Protein AF-A0AAX3T1S1-F1 (afdb_monomer)

Structure (mmCIF, N/CA/C/O backbone):
data_AF-A0AAX3T1S1-F1
#
_entry.id   AF-A0AAX3T1S1-F1
#
loop_
_atom_site.group_PDB
_atom_site.id
_atom_site.type_symbol
_atom_site.label_atom_id
_atom_site.label_alt_id
_atom_site.label_comp_id
_atom_site.label_asym_id
_atom_site.label_entity_id
_atom_site.label_seq_id
_atom_site.pdbx_PDB_ins_code
_atom_site.Cartn_x
_atom_site.Cartn_y
_atom_site.Cartn_z
_atom_site.occupancy
_atom_site.B_iso_or_equiv
_atom_site.auth_seq_id
_atom_site.auth_comp_id
_atom_site.auth_asym_id
_atom_site.auth_atom_id
_atom_site.pdbx_PDB_model_num
ATOM 1 N N . MET A 1 1 ? 21.165 12.093 16.016 1.00 39.91 1 MET A N 1
ATOM 2 C CA . MET A 1 1 ? 21.813 12.301 14.694 1.00 39.91 1 MET A CA 1
ATOM 3 C C . MET A 1 1 ? 22.762 11.185 14.238 1.00 39.91 1 MET A C 1
ATOM 5 O O . MET A 1 1 ? 22.561 10.713 13.133 1.00 39.91 1 MET A O 1
ATOM 9 N N . LYS A 1 2 ? 23.768 10.726 15.009 1.00 32.66 2 LYS A N 1
ATOM 10 C CA . LYS A 1 2 ? 24.676 9.639 14.550 1.00 32.66 2 LYS A CA 1
ATOM 11 C C . LYS A 1 2 ? 24.199 8.205 14.838 1.00 32.66 2 LYS A C 1
ATOM 13 O O . LYS A 1 2 ? 24.638 7.294 14.154 1.00 32.66 2 LYS A O 1
ATOM 18 N N . LYS A 1 3 ? 23.314 7.990 15.821 1.00 34.56 3 LYS A N 1
ATOM 19 C CA . LYS A 1 3 ? 22.919 6.633 16.249 1.00 34.56 3 LYS A CA 1
ATOM 20 C C . LYS A 1 3 ? 21.907 5.969 15.304 1.00 34.56 3 LYS A C 1
ATOM 22 O O . LYS A 1 3 ? 22.192 4.884 14.824 1.00 34.56 3 LYS A O 1
ATOM 27 N N . LEU A 1 4 ? 20.814 6.640 14.932 1.00 36.09 4 LEU A N 1
ATOM 28 C CA . LEU A 1 4 ? 19.791 6.068 14.036 1.00 36.09 4 LEU A CA 1
ATOM 29 C C . LEU A 1 4 ? 20.345 5.710 12.636 1.00 36.09 4 LEU A C 1
ATOM 31 O O . LEU A 1 4 ? 20.073 4.641 12.099 1.00 36.09 4 LEU A O 1
ATOM 35 N N . LEU A 1 5 ? 21.202 6.578 12.082 1.00 38.41 5 LEU A N 1
ATOM 36 C CA . LEU A 1 5 ? 21.906 6.359 10.809 1.00 38.41 5 LEU A CA 1
ATOM 37 C C . LEU A 1 5 ? 22.974 5.257 10.886 1.00 38.41 5 LEU A C 1
ATOM 39 O O . LEU A 1 5 ? 23.227 4.601 9.881 1.00 38.41 5 LEU A O 1
ATOM 43 N N . ALA A 1 6 ? 23.591 5.045 12.054 1.00 38.41 6 ALA A N 1
ATOM 44 C CA . ALA A 1 6 ? 24.553 3.964 12.246 1.00 38.41 6 ALA A CA 1
ATOM 45 C C . ALA A 1 6 ? 23.868 2.591 12.316 1.00 38.41 6 ALA A C 1
ATOM 47 O O . ALA A 1 6 ? 24.428 1.634 11.799 1.00 38.41 6 ALA A O 1
ATOM 48 N N . TYR A 1 7 ? 22.654 2.502 12.877 1.00 39.53 7 TYR A N 1
ATOM 49 C CA . TYR A 1 7 ? 21.920 1.235 13.002 1.00 39.53 7 TYR A CA 1
ATOM 50 C C . TYR A 1 7 ? 21.232 0.775 11.709 1.00 39.53 7 TYR A C 1
ATOM 52 O O . TYR A 1 7 ? 21.167 -0.423 11.449 1.00 39.53 7 TYR A O 1
ATOM 60 N N . LEU A 1 8 ? 20.802 1.697 10.839 1.00 37.56 8 LEU A N 1
ATOM 61 C CA . LEU A 1 8 ? 20.311 1.351 9.492 1.00 37.56 8 LEU A CA 1
ATOM 62 C C . LEU A 1 8 ? 21.417 0.798 8.569 1.00 37.56 8 LEU A C 1
ATOM 64 O O . LEU A 1 8 ? 21.111 0.148 7.574 1.00 37.56 8 LEU A O 1
ATOM 68 N N . GLY A 1 9 ? 22.694 1.031 8.899 1.00 31.03 9 GLY A N 1
ATOM 69 C CA . GLY A 1 9 ? 23.851 0.453 8.204 1.00 31.03 9 GLY A CA 1
ATOM 70 C C . GLY A 1 9 ? 24.295 -0.920 8.728 1.00 31.03 9 GLY A C 1
ATOM 71 O O . GLY A 1 9 ? 25.125 -1.564 8.093 1.00 31.03 9 GLY A O 1
ATOM 72 N N . THR A 1 10 ? 23.754 -1.380 9.860 1.00 36.75 10 THR A N 1
ATOM 73 C CA . THR A 1 10 ? 24.114 -2.644 10.529 1.00 36.75 10 THR A CA 1
ATOM 74 C C . THR A 1 10 ? 22.915 -3.576 10.697 1.00 36.75 10 THR A C 1
ATOM 76 O O . THR A 1 10 ? 22.794 -4.284 11.695 1.00 36.75 10 THR A O 1
ATOM 79 N N . VAL A 1 11 ? 22.045 -3.662 9.687 1.00 34.16 11 VAL A N 1
ATOM 80 C CA . VAL A 1 11 ? 21.189 -4.849 9.543 1.00 34.16 11 VAL A CA 1
ATOM 81 C C . VAL A 1 11 ? 22.077 -5.979 9.026 1.00 34.16 11 VAL A C 1
ATOM 83 O O . VAL A 1 11 ? 22.252 -6.176 7.825 1.00 34.16 11 VAL A O 1
ATOM 86 N N . ALA A 1 12 ? 22.713 -6.676 9.966 1.00 32.28 12 ALA A N 1
ATOM 87 C CA . ALA A 1 12 ? 23.383 -7.933 9.706 1.00 32.28 12 ALA A CA 1
ATOM 88 C C . ALA A 1 12 ? 22.334 -8.926 9.194 1.00 32.28 12 ALA A C 1
ATOM 90 O O . ALA A 1 12 ? 21.407 -9.298 9.912 1.00 32.28 12 ALA A O 1
ATOM 91 N N . ILE A 1 13 ? 22.481 -9.337 7.937 1.00 32.31 13 ILE A N 1
ATOM 92 C CA . ILE A 1 13 ? 21.792 -10.494 7.379 1.00 32.31 13 ILE A CA 1
ATOM 93 C C . ILE A 1 13 ? 22.286 -11.702 8.181 1.00 32.31 13 ILE A C 1
ATOM 95 O O . ILE A 1 13 ? 23.335 -12.267 7.884 1.00 32.31 13 ILE A O 1
ATOM 99 N N . VAL A 1 14 ? 21.558 -12.090 9.228 1.00 32.31 14 VAL A N 1
ATOM 100 C CA . VAL A 1 14 ? 21.718 -13.408 9.853 1.00 32.31 14 VAL A CA 1
ATOM 101 C C . VAL A 1 14 ? 20.855 -14.380 9.055 1.00 32.31 14 VAL A C 1
ATOM 103 O O . VAL A 1 14 ? 19.823 -14.863 9.502 1.00 32.31 14 VAL A O 1
ATOM 106 N N . GLY A 1 15 ? 21.267 -14.601 7.809 1.00 30.08 15 GLY A N 1
ATOM 107 C CA . GLY A 1 15 ? 20.917 -15.788 7.047 1.00 30.08 15 GLY A CA 1
ATOM 108 C C . GLY A 1 15 ? 22.072 -16.761 7.221 1.00 30.08 15 GLY A C 1
ATOM 109 O O . GLY A 1 15 ? 23.211 -16.435 6.896 1.00 30.08 15 GLY A O 1
ATOM 110 N N . SER A 1 16 ? 21.803 -17.926 7.797 1.00 36.09 16 SER A N 1
ATOM 111 C CA . SER A 1 16 ? 22.764 -19.016 7.939 1.00 36.09 16 SER A CA 1
ATOM 112 C C . SER A 1 16 ? 23.365 -19.381 6.577 1.00 36.09 16 SER A C 1
ATOM 114 O O . SER A 1 16 ? 22.718 -20.034 5.763 1.00 36.09 16 SER A O 1
ATOM 116 N N . GLY A 1 17 ? 24.599 -18.940 6.334 1.00 30.91 17 GLY A N 1
ATOM 117 C CA . GLY A 1 17 ? 25.324 -19.205 5.098 1.00 30.91 17 GLY A CA 1
ATOM 118 C C . GLY A 1 17 ? 26.554 -18.314 4.957 1.00 30.91 17 GLY A C 1
ATOM 119 O O . GLY A 1 17 ? 26.507 -17.322 4.248 1.00 30.91 17 GLY A O 1
ATOM 120 N N . ILE A 1 18 ? 27.661 -18.742 5.579 1.00 31.80 18 ILE A N 1
ATOM 121 C CA . ILE A 1 18 ? 29.053 -18.278 5.394 1.00 31.80 18 ILE A CA 1
ATOM 122 C C . ILE A 1 18 ? 29.345 -16.808 5.806 1.00 31.80 18 ILE A C 1
ATOM 124 O O . ILE A 1 18 ? 28.828 -15.870 5.204 1.00 31.80 18 ILE A O 1
ATOM 128 N N . PRO A 1 19 ? 30.233 -16.550 6.791 1.00 29.72 19 PRO A N 1
ATOM 129 C CA . PRO A 1 19 ? 30.597 -15.194 7.188 1.00 29.72 19 PRO A CA 1
ATOM 130 C C . PRO A 1 19 ? 31.617 -14.616 6.202 1.00 29.72 19 PRO A C 1
ATOM 132 O O . PRO A 1 19 ? 32.823 -14.684 6.421 1.00 29.72 19 PRO A O 1
ATOM 135 N N . SER A 1 20 ? 31.165 -14.021 5.103 1.00 29.66 20 SER A N 1
ATOM 136 C CA . SER A 1 20 ? 32.029 -13.137 4.316 1.00 29.66 20 SER A CA 1
ATOM 137 C C . SER A 1 20 ? 31.970 -11.726 4.896 1.00 29.66 20 SER A C 1
ATOM 139 O O . SER A 1 20 ? 31.112 -10.920 4.545 1.00 29.66 20 SER A O 1
ATOM 141 N N . VAL A 1 21 ? 32.910 -11.426 5.796 1.00 29.83 21 VAL A N 1
ATOM 142 C CA . VAL A 1 21 ? 33.273 -10.049 6.148 1.00 29.83 21 VAL A CA 1
ATOM 143 C C . VAL A 1 21 ? 33.910 -9.428 4.905 1.00 29.83 21 VAL A C 1
ATOM 145 O O . VAL A 1 21 ? 35.086 -9.645 4.624 1.00 29.83 21 VAL A O 1
ATOM 148 N N . VAL A 1 22 ? 33.138 -8.673 4.123 1.00 27.31 22 VAL A N 1
ATOM 149 C CA . VAL A 1 22 ? 33.708 -7.849 3.052 1.00 27.31 22 VAL A CA 1
ATOM 150 C C . VAL A 1 22 ? 34.275 -6.589 3.697 1.00 27.31 22 VAL A C 1
ATOM 152 O O . VAL A 1 22 ? 33.586 -5.586 3.875 1.00 27.31 22 VAL A O 1
ATOM 155 N N . ALA A 1 23 ? 35.550 -6.642 4.075 1.00 25.45 23 ALA A N 1
ATOM 156 C CA . ALA A 1 23 ? 36.317 -5.441 4.355 1.00 25.45 23 ALA A CA 1
ATOM 157 C C . ALA A 1 23 ? 36.577 -4.723 3.021 1.00 25.45 23 ALA A C 1
ATOM 159 O O . ALA A 1 23 ? 37.422 -5.141 2.230 1.00 25.45 23 ALA A O 1
ATOM 160 N N . VAL A 1 24 ? 35.846 -3.639 2.750 1.00 30.14 24 VAL A N 1
ATOM 161 C CA . VAL A 1 24 ? 36.190 -2.730 1.650 1.00 30.14 24 VAL A CA 1
ATOM 162 C C . VAL A 1 24 ? 37.431 -1.950 2.079 1.00 30.14 24 VAL A C 1
ATOM 164 O O . V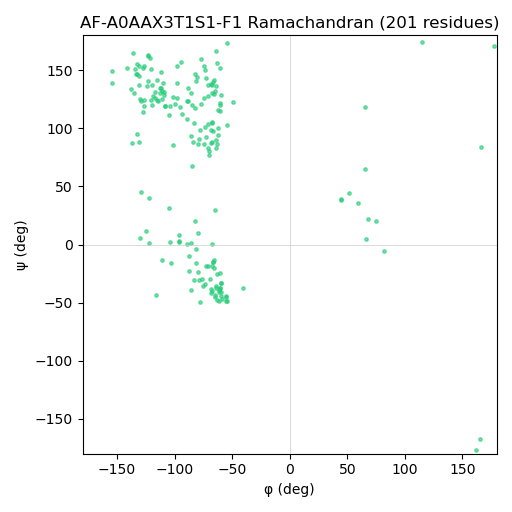AL A 1 24 ? 37.346 -0.918 2.740 1.00 30.14 24 VAL A O 1
ATOM 167 N N . SER A 1 25 ? 38.608 -2.463 1.722 1.00 29.88 25 SER A N 1
ATOM 168 C CA . SER A 1 25 ? 39.836 -1.674 1.723 1.00 29.88 25 SER A CA 1
ATOM 169 C C . SER A 1 25 ? 39.707 -0.619 0.625 1.00 29.88 25 SER A C 1
ATOM 171 O O . SER A 1 25 ? 39.757 -0.932 -0.566 1.00 29.88 25 SER A O 1
ATOM 173 N N . SER A 1 26 ? 39.478 0.636 1.011 1.00 32.47 26 SER A N 1
ATOM 174 C CA . SER A 1 26 ? 39.450 1.760 0.079 1.00 32.47 26 SER A CA 1
ATOM 175 C C . SER A 1 26 ? 40.869 2.051 -0.415 1.00 32.47 26 SER A C 1
ATOM 177 O O . SER A 1 26 ? 41.555 2.934 0.103 1.00 32.47 26 SER A O 1
ATOM 179 N N . TYR A 1 27 ? 41.322 1.318 -1.430 1.00 30.89 27 TYR A N 1
ATOM 180 C CA . TYR A 1 27 ? 42.490 1.711 -2.207 1.00 30.89 27 TYR A CA 1
ATOM 181 C C . TYR A 1 27 ? 42.137 2.968 -3.011 1.00 30.89 27 TYR A C 1
ATOM 183 O O . TYR A 1 27 ? 41.534 2.892 -4.081 1.00 30.89 27 TYR A O 1
ATOM 191 N N . HIS A 1 28 ? 42.530 4.139 -2.504 1.00 36.19 28 HIS A N 1
ATOM 192 C CA . HIS A 1 28 ? 42.571 5.374 -3.287 1.00 36.19 28 HIS A CA 1
ATOM 193 C C . HIS A 1 28 ? 43.708 5.276 -4.310 1.00 36.19 28 HIS A C 1
ATOM 195 O O . HIS A 1 28 ? 44.789 5.838 -4.144 1.00 36.19 28 HIS A O 1
ATOM 201 N N . LYS A 1 29 ? 43.474 4.535 -5.392 1.00 34.78 29 LYS A N 1
ATOM 202 C CA . LYS A 1 29 ? 44.242 4.722 -6.618 1.00 34.78 29 LYS A CA 1
ATOM 203 C C . LYS A 1 29 ? 43.592 5.904 -7.329 1.00 34.78 29 LYS A C 1
ATOM 205 O O . LYS A 1 29 ? 42.416 5.832 -7.669 1.00 34.78 29 LYS A O 1
ATOM 210 N N . ASN A 1 30 ? 44.331 6.997 -7.514 1.00 35.28 30 ASN A N 1
ATOM 211 C CA . ASN A 1 30 ? 43.882 8.136 -8.316 1.00 35.28 30 ASN A CA 1
ATOM 212 C C . ASN A 1 30 ? 43.703 7.677 -9.770 1.00 35.28 30 ASN A C 1
ATOM 214 O O . ASN A 1 30 ? 44.622 7.764 -10.584 1.00 35.28 30 ASN A O 1
ATOM 218 N N . ILE A 1 31 ? 42.527 7.138 -10.093 1.00 41.22 31 ILE A N 1
ATOM 219 C CA . ILE A 1 31 ? 42.136 6.868 -11.469 1.00 41.22 31 ILE A CA 1
ATOM 220 C C . ILE A 1 31 ? 41.712 8.214 -12.050 1.00 41.22 31 ILE A C 1
ATOM 222 O O . ILE A 1 31 ? 40.597 8.681 -11.835 1.00 41.22 31 ILE A O 1
ATOM 226 N N . ASN A 1 32 ? 42.623 8.852 -12.783 1.00 34.72 32 ASN A N 1
ATOM 227 C CA . ASN A 1 32 ? 42.291 9.988 -13.634 1.00 34.72 32 ASN A CA 1
ATOM 228 C C . ASN A 1 32 ? 41.471 9.473 -14.825 1.00 34.72 32 ASN A C 1
ATOM 230 O O . ASN A 1 32 ? 41.993 9.232 -15.914 1.00 34.72 32 ASN A O 1
ATOM 234 N N . VAL A 1 33 ? 40.172 9.261 -14.610 1.00 42.34 33 VAL A N 1
ATOM 235 C CA . VAL A 1 33 ? 39.233 9.009 -15.701 1.00 42.34 33 VAL A CA 1
ATOM 236 C C . VAL A 1 33 ? 39.011 10.344 -16.403 1.00 42.34 33 VAL A C 1
ATOM 238 O O . VAL A 1 33 ? 38.247 11.189 -15.936 1.00 42.34 33 VAL A O 1
ATOM 241 N N . LYS A 1 34 ? 39.672 10.552 -17.546 1.00 39.16 34 LYS A N 1
ATOM 242 C CA . LYS A 1 34 ? 39.209 11.544 -18.523 1.00 39.16 34 LYS A CA 1
ATOM 243 C C . LYS A 1 34 ? 37.852 11.063 -19.034 1.00 39.16 34 LYS A C 1
ATOM 245 O O . LYS A 1 34 ? 37.781 10.294 -19.986 1.00 39.16 34 LYS A O 1
ATOM 250 N N . SER A 1 35 ? 36.782 11.481 -18.361 1.00 40.56 35 SER A N 1
ATOM 251 C CA . SER A 1 35 ? 35.418 11.319 -18.853 1.00 40.56 35 SER A CA 1
ATOM 252 C C . SER A 1 35 ? 35.306 12.113 -20.149 1.00 40.56 35 SER A C 1
ATOM 254 O O . SER A 1 35 ? 35.219 13.343 -20.148 1.00 40.56 35 SER A O 1
ATOM 256 N N . ILE A 1 36 ? 35.395 11.410 -21.275 1.00 43.22 36 ILE A N 1
ATOM 257 C CA . ILE A 1 36 ? 35.002 11.958 -22.561 1.00 43.22 36 ILE A CA 1
ATOM 258 C C . ILE A 1 36 ? 33.485 12.123 -22.457 1.00 43.22 36 ILE A C 1
ATOM 260 O O . ILE A 1 36 ? 32.745 11.146 -22.498 1.00 43.22 36 ILE A O 1
ATOM 264 N N . LYS A 1 37 ? 33.030 13.368 -22.286 1.00 41.44 37 LYS A N 1
ATOM 265 C CA . LYS A 1 37 ? 31.620 13.798 -22.232 1.00 41.44 37 LYS A CA 1
ATOM 266 C C . LYS A 1 37 ? 30.866 13.576 -23.560 1.00 41.44 37 LYS A C 1
ATOM 268 O O . LYS A 1 37 ? 29.952 14.325 -23.886 1.00 41.44 37 LYS A O 1
ATOM 273 N N . ASN A 1 38 ? 31.241 12.576 -24.350 1.00 40.38 38 ASN A N 1
ATOM 274 C CA . ASN A 1 38 ? 30.592 12.287 -25.617 1.00 40.38 38 ASN A CA 1
ATOM 275 C C . ASN A 1 38 ? 29.508 11.238 -25.371 1.00 40.38 38 ASN A C 1
ATOM 277 O O . ASN A 1 38 ? 29.805 10.091 -25.053 1.00 40.38 38 ASN A O 1
ATOM 281 N N . ASN A 1 39 ? 28.256 11.668 -25.536 1.00 41.41 39 ASN A N 1
ATOM 282 C CA . ASN A 1 39 ? 27.043 10.853 -25.509 1.00 41.41 39 ASN A CA 1
ATOM 283 C C . ASN A 1 39 ? 26.697 10.193 -24.166 1.00 41.41 39 ASN A C 1
ATOM 285 O O . ASN A 1 39 ? 26.553 8.975 -24.083 1.00 41.41 39 ASN A O 1
ATOM 289 N N . ILE A 1 40 ? 26.388 11.002 -23.146 1.00 44.50 40 ILE A N 1
ATOM 290 C CA . ILE A 1 40 ? 25.338 10.572 -22.209 1.00 44.50 40 ILE A CA 1
ATOM 291 C C . ILE A 1 40 ? 24.042 10.597 -23.023 1.00 44.50 40 ILE A C 1
ATOM 293 O O . ILE A 1 40 ? 23.385 11.630 -23.138 1.00 44.50 40 ILE A O 1
ATOM 297 N N . GLN A 1 41 ? 23.724 9.486 -23.687 1.00 45.03 41 GLN A N 1
ATOM 298 C CA . GLN A 1 41 ? 22.394 9.301 -24.240 1.00 45.03 41 GLN A CA 1
ATOM 299 C C . GLN A 1 41 ? 21.440 9.312 -23.047 1.00 45.03 41 GLN A C 1
ATOM 301 O O . GLN A 1 41 ? 21.535 8.459 -22.165 1.00 45.03 41 GLN A O 1
ATOM 306 N N . ASN A 1 42 ? 20.554 10.309 -23.001 1.00 44.62 42 ASN A N 1
ATOM 307 C CA . ASN A 1 42 ? 19.368 10.263 -22.156 1.00 44.62 42 ASN A CA 1
ATOM 308 C C . ASN A 1 42 ? 18.513 9.117 -22.684 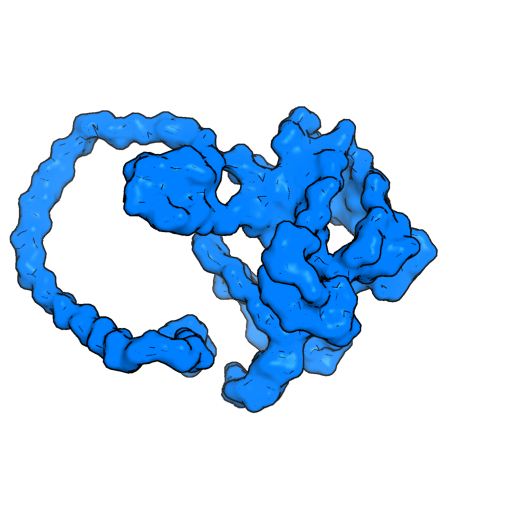1.00 44.62 42 ASN A C 1
ATOM 310 O O . ASN A 1 42 ? 17.627 9.306 -23.517 1.00 44.62 42 ASN A O 1
ATOM 314 N N . PHE A 1 43 ? 18.831 7.904 -22.252 1.00 48.97 43 PHE A N 1
ATOM 315 C CA . PHE A 1 43 ? 17.915 6.802 -22.406 1.00 48.97 43 PHE A CA 1
ATOM 316 C C . PHE A 1 43 ? 16.659 7.195 -21.636 1.00 48.97 43 PHE A C 1
ATOM 318 O O . PHE A 1 43 ? 16.736 7.547 -20.458 1.00 48.97 43 PHE A O 1
ATOM 325 N N . GLY A 1 44 ? 15.529 7.224 -22.342 1.00 55.44 44 GLY A N 1
ATOM 326 C CA . GLY A 1 44 ? 14.226 7.447 -21.733 1.00 55.44 44 GLY A CA 1
ATOM 327 C C . GLY A 1 44 ? 13.966 6.453 -20.602 1.00 55.44 44 GLY A C 1
ATOM 328 O O . GLY A 1 44 ? 14.746 5.533 -20.364 1.00 55.44 44 GLY A O 1
ATOM 329 N N . ILE A 1 45 ? 12.864 6.664 -19.891 1.00 60.22 45 ILE A N 1
ATOM 330 C CA . ILE A 1 45 ? 12.470 5.842 -18.747 1.00 60.22 45 ILE A CA 1
ATOM 331 C C . ILE A 1 45 ? 12.533 4.350 -19.123 1.00 60.22 45 ILE A C 1
ATOM 333 O O . ILE A 1 45 ? 11.902 3.930 -20.089 1.00 60.22 45 ILE A O 1
ATOM 337 N N . VAL A 1 46 ? 13.324 3.579 -18.373 1.00 68.19 46 VAL A N 1
ATOM 338 C CA . VAL A 1 46 ? 13.530 2.139 -18.574 1.00 68.19 46 VAL A CA 1
ATOM 339 C C . VAL A 1 46 ? 12.873 1.355 -17.448 1.00 68.19 46 VAL A C 1
ATOM 341 O O . VAL A 1 46 ? 12.975 1.727 -16.278 1.00 68.19 46 VAL A O 1
ATOM 344 N N . THR A 1 47 ? 12.226 0.247 -17.800 1.00 77.88 47 THR A N 1
ATOM 345 C CA . THR A 1 47 ? 11.687 -0.705 -16.814 1.00 77.88 47 THR A CA 1
ATOM 346 C C . THR A 1 47 ? 12.822 -1.327 -15.989 1.00 77.88 47 THR A C 1
ATOM 348 O O . THR A 1 47 ? 13.962 -1.408 -16.452 1.00 77.88 47 THR A O 1
ATOM 351 N N . ALA A 1 48 ? 12.548 -1.817 -14.781 1.00 81.50 48 ALA A N 1
ATOM 352 C CA . ALA A 1 48 ? 13.542 -2.463 -13.926 1.00 81.50 48 ALA A CA 1
ATOM 353 C C . ALA A 1 48 ? 14.165 -3.704 -14.574 1.00 81.50 48 ALA A C 1
ATOM 355 O O . ALA A 1 48 ? 15.353 -3.946 -14.364 1.00 81.50 48 ALA A O 1
ATOM 356 N N . GLY A 1 49 ? 13.402 -4.442 -15.389 1.00 83.44 49 GLY A N 1
ATOM 357 C CA . GLY A 1 49 ? 13.917 -5.575 -16.162 1.00 83.44 49 GLY A CA 1
ATOM 358 C C . GLY A 1 49 ? 14.893 -5.146 -17.259 1.00 83.44 49 GLY A C 1
ATOM 359 O O . GLY A 1 49 ? 15.939 -5.766 -17.456 1.00 83.44 49 GLY A O 1
ATOM 360 N N . GLU A 1 50 ? 14.600 -4.040 -17.941 1.00 83.12 50 GLU A N 1
ATOM 361 C CA . GLU A 1 50 ? 15.514 -3.459 -18.922 1.00 83.12 50 GLU A CA 1
ATOM 362 C C . GLU A 1 50 ? 16.768 -2.875 -18.255 1.00 83.12 50 GLU A C 1
ATOM 364 O O . GLU A 1 50 ? 17.883 -3.102 -18.729 1.00 83.12 50 GLU A O 1
ATOM 369 N N . ALA A 1 51 ? 16.610 -2.185 -17.122 1.00 83.25 51 ALA A N 1
ATOM 370 C CA . ALA A 1 51 ? 17.727 -1.700 -16.318 1.00 83.25 51 ALA A CA 1
ATOM 371 C C . ALA A 1 51 ? 18.608 -2.861 -15.837 1.00 83.25 51 ALA A C 1
ATOM 373 O O . ALA A 1 51 ? 19.826 -2.795 -15.983 1.00 83.25 51 ALA A O 1
ATOM 374 N N . ARG A 1 52 ? 18.009 -3.963 -15.357 1.00 87.81 52 ARG A N 1
ATOM 375 C CA . ARG A 1 52 ? 18.740 -5.182 -14.974 1.00 87.81 52 ARG A CA 1
ATOM 376 C C . ARG A 1 52 ? 19.612 -5.679 -16.120 1.00 87.81 52 ARG A C 1
ATOM 378 O O . ARG A 1 52 ? 20.786 -5.969 -15.898 1.00 87.81 52 ARG A O 1
ATOM 385 N N . PHE A 1 53 ? 19.049 -5.778 -17.324 1.00 86.88 53 PHE A N 1
ATOM 386 C CA . PHE A 1 53 ? 19.776 -6.251 -18.499 1.00 86.88 53 PHE A CA 1
ATOM 387 C C . PHE A 1 53 ? 20.942 -5.323 -18.863 1.00 86.88 53 PHE A C 1
ATOM 389 O O . PHE A 1 53 ? 22.067 -5.786 -19.037 1.00 86.88 53 PHE A O 1
ATOM 396 N N . ARG A 1 54 ? 20.699 -4.008 -18.920 1.00 85.31 54 ARG A N 1
ATOM 397 C CA . ARG A 1 54 ? 21.722 -3.003 -19.257 1.00 85.31 54 ARG A CA 1
ATOM 398 C C . ARG A 1 54 ? 22.852 -2.936 -18.229 1.00 85.31 54 ARG A C 1
ATOM 400 O O . ARG A 1 54 ? 24.002 -2.719 -18.595 1.00 85.31 54 ARG A O 1
ATOM 407 N N . GLU A 1 55 ? 22.524 -3.123 -16.957 1.00 85.38 55 GLU A N 1
ATOM 408 C CA . GLU A 1 55 ? 23.469 -3.077 -15.836 1.00 85.38 55 GLU A CA 1
ATOM 409 C C . GLU A 1 55 ? 24.097 -4.447 -15.532 1.00 85.38 55 GLU A C 1
ATOM 411 O O . GLU A 1 55 ? 24.897 -4.558 -14.605 1.00 85.38 55 GLU A O 1
ATOM 416 N N . ASN A 1 56 ? 23.746 -5.489 -16.297 1.00 88.25 56 ASN A N 1
ATOM 417 C CA . ASN A 1 56 ? 24.205 -6.866 -16.110 1.00 88.25 56 ASN A CA 1
ATOM 418 C C . ASN A 1 56 ? 24.010 -7.382 -14.667 1.00 88.25 56 ASN A C 1
ATOM 420 O O . ASN A 1 56 ? 24.906 -7.980 -14.065 1.00 88.25 56 ASN A O 1
ATOM 424 N N . ARG A 1 57 ? 22.834 -7.119 -14.087 1.00 87.94 57 ARG A N 1
ATOM 425 C CA . ARG A 1 57 ? 22.471 -7.561 -12.731 1.00 87.94 57 ARG A CA 1
ATOM 426 C C . ARG A 1 57 ? 21.696 -8.876 -12.754 1.00 87.94 57 ARG A C 1
ATOM 428 O O . ARG A 1 57 ? 21.043 -9.217 -13.733 1.00 87.94 57 ARG A O 1
ATOM 435 N N . TRP A 1 58 ? 21.730 -9.603 -11.638 1.00 85.19 58 TRP A N 1
ATOM 436 C CA . TRP A 1 58 ? 20.974 -10.854 -11.480 1.00 85.19 58 TRP A CA 1
ATOM 437 C C . TRP A 1 58 ? 19.514 -10.642 -11.076 1.00 85.19 58 TRP A C 1
ATOM 439 O O . TRP A 1 58 ? 18.656 -11.430 -11.457 1.00 85.19 58 TRP A O 1
ATOM 449 N N . PHE A 1 59 ? 19.220 -9.571 -10.340 1.00 82.62 59 PHE A N 1
ATOM 450 C CA . PHE A 1 59 ? 17.883 -9.281 -9.819 1.00 82.62 59 PHE A CA 1
ATOM 451 C C . PHE A 1 59 ? 17.378 -7.948 -10.344 1.00 82.62 59 PHE A C 1
ATOM 453 O O . PHE A 1 59 ? 18.179 -7.054 -10.599 1.00 82.62 59 PHE A O 1
ATOM 460 N N . ASP A 1 60 ? 16.065 -7.793 -10.481 1.00 84.44 60 ASP A N 1
ATOM 461 C CA . ASP A 1 60 ? 15.450 -6.506 -10.806 1.00 84.44 60 ASP A CA 1
ATOM 462 C C . ASP A 1 60 ? 15.466 -5.579 -9.582 1.00 84.44 60 ASP A C 1
ATOM 464 O O . ASP A 1 60 ? 15.486 -6.027 -8.435 1.00 84.44 60 ASP A O 1
ATOM 468 N N . HIS A 1 61 ? 15.466 -4.267 -9.819 1.00 83.69 61 HIS A N 1
ATOM 469 C CA . HIS A 1 61 ? 15.120 -3.320 -8.759 1.00 83.69 61 HIS A CA 1
ATOM 470 C C . HIS A 1 61 ? 13.601 -3.288 -8.562 1.00 83.69 61 HIS A C 1
ATOM 472 O O . HIS A 1 61 ? 12.840 -3.659 -9.453 1.00 83.69 61 HIS A O 1
ATOM 478 N N . SER A 1 62 ? 13.151 -2.825 -7.395 1.00 84.19 62 SER A N 1
ATOM 479 C CA . SER A 1 62 ? 11.721 -2.622 -7.158 1.00 84.19 62 SER A CA 1
ATOM 480 C C . SER A 1 62 ? 11.178 -1.486 -8.031 1.00 84.19 62 SER A C 1
ATOM 482 O O . SER A 1 62 ? 11.720 -0.382 -8.017 1.00 84.19 62 SER A O 1
ATOM 484 N N . GLU A 1 63 ? 10.070 -1.742 -8.726 1.00 84.12 63 GLU A N 1
ATOM 485 C CA . GLU A 1 63 ? 9.266 -0.731 -9.441 1.00 84.12 63 GLU A CA 1
ATOM 486 C C . GLU A 1 63 ? 8.071 -0.241 -8.603 1.00 84.12 63 GLU A C 1
ATOM 488 O O . GLU A 1 63 ? 7.231 0.530 -9.071 1.00 84.12 63 GLU A O 1
ATOM 493 N N . LEU A 1 64 ? 7.963 -0.720 -7.359 1.00 88.38 64 LEU A N 1
ATOM 494 C CA . LEU A 1 64 ? 6.850 -0.424 -6.468 1.00 88.38 64 LEU A CA 1
ATOM 495 C C . LEU A 1 64 ? 7.092 0.894 -5.736 1.00 88.38 64 LEU A C 1
ATOM 497 O O . LEU A 1 64 ? 8.047 1.028 -4.968 1.00 88.38 64 LEU A O 1
ATOM 501 N N . LYS A 1 65 ? 6.187 1.853 -5.934 1.00 89.25 65 LYS A N 1
ATOM 502 C CA . LYS A 1 65 ? 6.169 3.111 -5.187 1.00 89.25 65 LYS A CA 1
ATOM 503 C C . LYS A 1 65 ? 5.332 2.950 -3.916 1.00 89.25 65 LYS A C 1
ATOM 505 O O . LYS A 1 65 ? 4.157 2.582 -4.034 1.00 89.25 65 LYS A O 1
ATOM 510 N N . PRO A 1 66 ? 5.891 3.225 -2.723 1.00 90.94 66 PRO A N 1
ATOM 511 C CA . PRO A 1 66 ? 5.150 3.150 -1.468 1.00 90.94 66 PRO A CA 1
ATOM 512 C C . PRO A 1 66 ? 4.046 4.201 -1.422 1.00 90.94 66 PRO A C 1
ATOM 514 O O . PRO A 1 66 ? 4.225 5.332 -1.882 1.00 90.94 66 PRO A O 1
ATOM 517 N N . THR A 1 67 ? 2.902 3.821 -0.856 1.00 93.00 67 THR A N 1
ATOM 518 C CA . THR A 1 67 ? 1.763 4.733 -0.675 1.00 93.00 67 THR A CA 1
ATOM 519 C C . THR A 1 67 ? 1.494 5.077 0.789 1.00 93.00 67 THR A C 1
ATOM 521 O O . THR A 1 67 ? 0.749 6.023 1.043 1.00 93.00 67 THR A O 1
ATOM 524 N N . GLY A 1 68 ? 2.098 4.354 1.741 1.00 94.06 68 GLY A N 1
ATOM 525 C CA . GLY A 1 68 ? 1.845 4.523 3.174 1.00 94.06 68 GLY A CA 1
ATOM 526 C C . GLY A 1 68 ? 0.505 3.952 3.647 1.00 94.06 68 GLY A C 1
ATOM 527 O O . GLY A 1 68 ? 0.001 4.362 4.693 1.00 94.06 68 GLY A O 1
ATOM 528 N N . TYR A 1 69 ? -0.103 3.033 2.889 1.00 96.00 69 TYR A N 1
ATOM 529 C CA . TYR A 1 69 ? -1.366 2.390 3.255 1.00 96.00 69 TYR A CA 1
ATOM 530 C C . TYR A 1 69 ? -1.233 0.872 3.307 1.00 96.00 69 TYR A C 1
ATOM 532 O O . TYR A 1 69 ? -0.623 0.258 2.435 1.00 96.00 69 TYR A O 1
ATOM 540 N N . PHE A 1 70 ? -1.888 0.275 4.296 1.00 95.12 70 PHE A N 1
ATOM 541 C CA . PHE A 1 70 ? -2.140 -1.154 4.390 1.00 95.12 70 PHE A CA 1
ATOM 542 C C . PHE A 1 70 ? -3.641 -1.400 4.238 1.00 95.12 70 PHE A C 1
ATOM 544 O O . PHE A 1 70 ? -4.460 -0.744 4.892 1.00 95.12 70 PHE A O 1
ATOM 551 N N . LEU A 1 71 ? -4.003 -2.336 3.363 1.00 94.94 71 LEU A N 1
ATOM 552 C CA . LEU A 1 71 ? -5.388 -2.700 3.081 1.00 94.94 71 LEU A CA 1
ATOM 553 C C . LEU A 1 71 ? -5.664 -4.111 3.587 1.00 94.94 71 LEU A C 1
ATOM 555 O O . LEU A 1 71 ? -4.873 -5.027 3.362 1.00 94.94 71 LEU A O 1
ATOM 559 N N . ARG A 1 72 ? -6.801 -4.288 4.258 1.00 92.38 72 ARG A N 1
ATOM 560 C CA . ARG A 1 72 ? -7.296 -5.598 4.687 1.00 92.38 72 ARG A CA 1
ATOM 561 C C . ARG A 1 72 ? -8.033 -6.311 3.549 1.00 92.38 72 ARG A C 1
ATOM 563 O O . ARG A 1 72 ? -8.705 -5.690 2.730 1.00 92.38 72 ARG A O 1
ATOM 570 N N . ALA A 1 73 ? -7.930 -7.633 3.516 1.00 90.88 73 ALA A N 1
ATOM 571 C CA . ALA A 1 73 ? -8.701 -8.456 2.593 1.00 90.88 73 ALA A CA 1
ATOM 572 C C . ALA A 1 73 ? -10.220 -8.310 2.808 1.00 90.88 73 ALA A C 1
ATOM 574 O O . ALA A 1 73 ? -10.683 -8.074 3.923 1.00 90.88 73 ALA A O 1
ATOM 575 N N . GLY A 1 74 ? -10.997 -8.521 1.745 1.00 90.75 74 GLY A N 1
ATOM 576 C CA . GLY A 1 74 ? -12.455 -8.674 1.797 1.00 90.75 74 GLY A CA 1
ATOM 577 C C . GLY A 1 74 ? -13.262 -7.374 1.849 1.00 90.75 74 GLY A C 1
ATOM 578 O O . GLY A 1 74 ? -14.486 -7.427 1.747 1.00 90.75 74 GLY A O 1
ATOM 579 N N . PHE A 1 75 ? -12.615 -6.211 1.959 1.00 94.75 75 PHE A N 1
ATOM 580 C CA . PHE A 1 75 ? -13.285 -4.911 1.875 1.00 94.75 75 PHE A CA 1
ATOM 581 C C . PHE A 1 75 ? -13.177 -4.303 0.482 1.00 94.75 75 PHE A C 1
ATOM 583 O O . PHE A 1 75 ? -12.230 -4.567 -0.256 1.00 94.75 75 PHE A O 1
ATOM 590 N N . SER A 1 76 ? -14.148 -3.464 0.128 1.00 96.00 76 SER A N 1
ATOM 591 C CA . SER A 1 76 ? -14.144 -2.744 -1.141 1.00 96.00 76 SER A CA 1
ATOM 592 C C . SER A 1 76 ? -13.607 -1.339 -0.931 1.00 96.00 76 SER A C 1
ATOM 594 O O . SER A 1 76 ? -14.121 -0.579 -0.109 1.00 96.00 76 SER A O 1
ATOM 596 N N . TYR A 1 77 ? -12.600 -0.989 -1.720 1.00 96.69 77 TYR A N 1
ATOM 597 C CA . TYR A 1 77 ? -11.903 0.282 -1.661 1.00 96.69 77 TYR A CA 1
ATOM 598 C C . TYR A 1 77 ? -12.170 1.089 -2.917 1.00 96.69 77 TYR A C 1
ATOM 600 O O . TYR A 1 77 ? -12.051 0.586 -4.033 1.00 96.69 77 TYR A O 1
ATOM 608 N N . LYS A 1 78 ? -12.467 2.369 -2.726 1.00 96.25 78 LYS A N 1
ATOM 609 C CA . LYS A 1 78 ? -12.493 3.376 -3.779 1.00 96.25 78 LYS A CA 1
ATOM 610 C C . LYS A 1 78 ? -11.255 4.247 -3.635 1.00 96.25 78 LYS A C 1
ATOM 612 O O . LYS A 1 78 ? -11.144 5.012 -2.673 1.00 96.25 78 LYS A O 1
ATOM 617 N N . ILE A 1 79 ? -10.346 4.131 -4.598 1.00 95.56 79 ILE A N 1
ATOM 618 C CA . ILE A 1 79 ? -9.073 4.854 -4.629 1.00 95.56 79 ILE A CA 1
ATOM 619 C C . ILE A 1 79 ? -9.137 5.905 -5.729 1.00 95.56 79 ILE A C 1
ATOM 621 O O . ILE A 1 79 ? -9.496 5.598 -6.864 1.00 95.56 79 ILE A O 1
ATOM 625 N N . THR A 1 80 ? -8.808 7.144 -5.374 1.00 94.88 80 THR A N 1
ATOM 626 C CA . THR A 1 80 ? -8.737 8.283 -6.295 1.00 94.88 80 THR A CA 1
ATOM 627 C C . THR A 1 80 ? -7.280 8.679 -6.509 1.00 94.88 80 THR A C 1
ATOM 629 O O . THR A 1 80 ? -6.548 8.842 -5.530 1.00 94.88 80 THR A O 1
ATOM 632 N N . VAL A 1 81 ? -6.857 8.851 -7.759 1.00 92.69 81 VAL A N 1
ATOM 633 C CA . VAL A 1 81 ? -5.481 9.192 -8.156 1.00 92.69 81 VAL A CA 1
ATOM 634 C C . VAL A 1 81 ? -5.452 10.331 -9.172 1.00 92.69 81 VAL A C 1
ATOM 636 O O . VAL A 1 81 ? -6.403 10.517 -9.924 1.00 92.69 81 VAL A O 1
ATOM 639 N N . ASN A 1 82 ? -4.339 11.063 -9.243 1.00 89.69 82 ASN A N 1
ATOM 640 C CA . ASN A 1 82 ? -4.056 11.974 -10.356 1.00 89.69 82 ASN A CA 1
ATOM 641 C C . ASN A 1 82 ? -3.436 11.175 -11.519 1.00 89.69 82 ASN A C 1
ATOM 643 O O . ASN A 1 82 ? -2.219 11.009 -11.591 1.00 89.69 82 ASN A O 1
ATOM 647 N N . THR A 1 83 ? -4.260 10.621 -12.410 1.00 80.75 83 THR A N 1
ATOM 648 C CA . THR A 1 83 ? -3.772 9.858 -13.574 1.00 80.75 83 THR A CA 1
ATOM 649 C C . THR A 1 83 ? -4.044 10.583 -14.887 1.00 80.75 83 THR A C 1
ATOM 651 O O . THR A 1 83 ? -5.06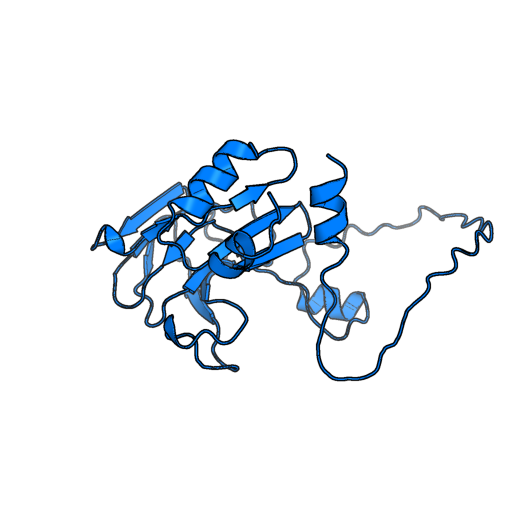0 11.249 -15.035 1.00 80.75 83 THR A O 1
ATOM 654 N N . ASN A 1 84 ? -3.153 10.383 -15.861 1.00 70.94 84 ASN A N 1
ATOM 655 C CA . ASN A 1 84 ? -3.325 10.801 -17.256 1.00 70.94 84 ASN A CA 1
ATOM 656 C C . ASN A 1 84 ? -3.664 9.594 -18.161 1.00 70.94 84 ASN A C 1
ATOM 658 O O . ASN A 1 84 ? -3.241 9.554 -19.313 1.00 70.94 84 ASN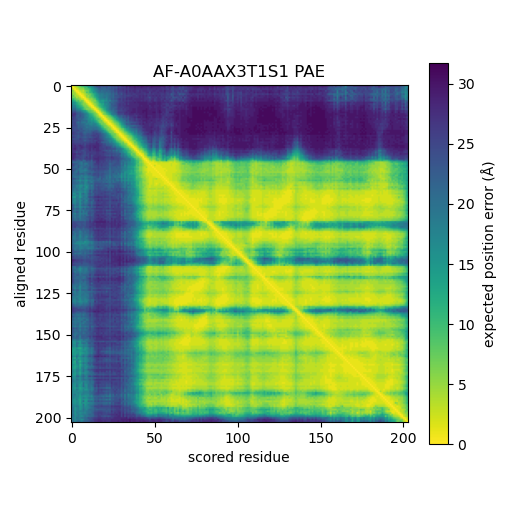 A O 1
ATOM 662 N N . ASN A 1 85 ? -4.360 8.576 -17.632 1.00 71.06 85 ASN A N 1
ATOM 663 C CA . ASN A 1 85 ? -4.681 7.309 -18.317 1.00 71.06 85 ASN A CA 1
ATOM 664 C C . ASN A 1 85 ? -3.454 6.505 -18.792 1.00 71.06 85 ASN A C 1
ATOM 666 O O . ASN A 1 85 ? -3.474 5.856 -19.837 1.00 71.06 85 ASN A O 1
ATOM 670 N N . ILE A 1 86 ? -2.373 6.534 -18.011 1.00 73.00 86 ILE A N 1
ATOM 671 C CA . ILE A 1 86 ? -1.162 5.742 -18.268 1.00 73.00 86 ILE A CA 1
ATOM 672 C C . ILE A 1 86 ? -1.391 4.314 -17.741 1.00 73.00 86 ILE A C 1
ATOM 674 O O . ILE A 1 86 ? -1.982 4.174 -16.667 1.00 73.00 86 ILE A O 1
ATOM 678 N N . PRO A 1 87 ? -0.928 3.256 -18.441 1.00 76.44 87 PRO A N 1
ATOM 679 C CA . PRO A 1 87 ? -1.071 1.873 -17.987 1.00 76.44 87 PRO A CA 1
ATOM 680 C C . PRO A 1 87 ? -0.203 1.609 -16.749 1.00 76.44 87 PRO A C 1
ATOM 682 O O . PRO A 1 87 ? 0.941 1.171 -16.839 1.00 76.44 87 PRO A O 1
ATOM 685 N N . VAL A 1 88 ? -0.769 1.891 -15.581 1.00 86.69 88 VAL A N 1
ATOM 686 C CA . VAL A 1 88 ? -0.205 1.621 -14.255 1.00 86.69 88 VAL A CA 1
ATOM 687 C C . VAL A 1 88 ? -1.173 0.750 -13.454 1.00 86.69 88 VAL A C 1
ATOM 689 O O . VAL A 1 88 ? -2.356 0.630 -13.786 1.00 86.69 88 VAL A O 1
ATOM 692 N N . ALA A 1 89 ? -0.679 0.125 -12.391 1.00 91.50 89 ALA A N 1
ATOM 693 C CA . ALA A 1 89 ? -1.492 -0.742 -11.549 1.00 91.50 89 ALA A CA 1
ATOM 694 C C . ALA A 1 89 ? -1.294 -0.422 -10.069 1.00 91.50 89 ALA A C 1
ATOM 696 O O . ALA A 1 89 ? -0.186 -0.105 -9.630 1.00 91.50 89 ALA A O 1
ATOM 697 N N . PHE A 1 90 ? -2.353 -0.589 -9.284 1.00 93.94 90 PHE A N 1
ATOM 698 C CA . PHE A 1 90 ? -2.185 -0.819 -7.859 1.00 93.94 90 PHE A CA 1
ATOM 699 C C . PHE A 1 90 ? -1.652 -2.222 -7.644 1.00 93.94 90 PHE A C 1
ATOM 701 O O . PHE A 1 90 ? -2.041 -3.169 -8.329 1.00 93.94 90 PHE A O 1
ATOM 708 N N . VAL A 1 91 ? -0.778 -2.355 -6.662 1.00 93.81 91 VAL A N 1
ATOM 709 C CA . VAL A 1 91 ? -0.238 -3.637 -6.244 1.00 93.81 91 VAL A CA 1
ATOM 710 C C . VAL A 1 91 ? -0.459 -3.766 -4.751 1.00 93.81 91 VAL A C 1
ATOM 712 O O . VAL A 1 91 ? -0.065 -2.884 -3.997 1.00 93.81 91 VAL A O 1
ATOM 715 N N . ILE A 1 92 ? -1.119 -4.843 -4.333 1.00 93.56 92 ILE A N 1
ATOM 716 C CA . ILE A 1 92 ? -1.394 -5.128 -2.923 1.00 93.56 92 ILE A CA 1
ATOM 717 C C . ILE A 1 92 ? -0.641 -6.382 -2.531 1.00 93.56 92 ILE A C 1
ATOM 719 O O . ILE A 1 92 ? -0.818 -7.425 -3.162 1.00 93.56 92 ILE A O 1
ATOM 723 N N . GLY A 1 93 ? 0.189 -6.273 -1.503 1.00 91.19 93 GLY A N 1
ATOM 724 C CA . GLY A 1 93 ? 1.007 -7.376 -1.025 1.00 91.19 93 GLY A CA 1
ATOM 725 C C . GLY A 1 93 ? 2.162 -6.900 -0.164 1.00 91.19 93 GLY A C 1
ATOM 726 O O . GLY A 1 93 ? 2.279 -5.711 0.106 1.00 91.19 93 GLY A O 1
ATOM 727 N N . GLN A 1 94 ? 3.017 -7.815 0.269 1.00 88.94 94 GLN A N 1
ATOM 728 C CA . GLN A 1 94 ? 4.255 -7.481 0.968 1.00 88.94 94 GLN A CA 1
ATOM 729 C C . GLN A 1 94 ? 5.258 -8.613 0.767 1.00 88.94 94 GLN A C 1
ATOM 731 O O . GLN A 1 94 ? 4.878 -9.778 0.846 1.00 88.94 94 GLN A O 1
ATOM 736 N N . TRP A 1 95 ? 6.528 -8.262 0.535 1.00 83.81 95 TRP A N 1
ATOM 737 C CA . TRP A 1 95 ? 7.592 -9.258 0.456 1.00 83.81 95 TRP A CA 1
ATOM 738 C C . TRP A 1 95 ? 7.798 -9.943 1.812 1.00 83.81 95 TRP A C 1
ATOM 740 O O . TRP A 1 95 ? 7.982 -9.233 2.800 1.00 83.81 95 TRP A O 1
ATOM 750 N N . GLY A 1 96 ? 7.823 -11.276 1.845 1.00 80.75 96 GLY A N 1
ATOM 751 C CA . GLY A 1 96 ? 8.002 -12.105 3.040 1.00 80.75 96 GLY A CA 1
ATOM 752 C C . GLY A 1 96 ? 6.776 -12.960 3.385 1.00 80.75 96 GLY A C 1
ATOM 753 O O . GLY A 1 96 ? 5.714 -12.836 2.778 1.00 80.75 96 GLY A O 1
ATOM 754 N N . THR A 1 97 ? 6.934 -13.823 4.389 1.00 79.25 97 THR A N 1
ATOM 755 C CA . THR A 1 97 ? 5.869 -14.697 4.902 1.00 79.25 97 THR A CA 1
ATOM 756 C C . THR A 1 97 ? 5.423 -14.210 6.278 1.00 79.25 97 THR A C 1
ATOM 758 O O . THR A 1 97 ? 6.209 -14.187 7.222 1.00 79.25 97 THR A O 1
ATOM 761 N N . TYR A 1 98 ? 4.149 -13.838 6.396 1.00 80.12 98 TYR A N 1
ATOM 762 C CA . TYR A 1 98 ? 3.509 -13.319 7.603 1.00 80.12 98 TYR A CA 1
ATOM 763 C C . TYR A 1 98 ? 2.196 -14.072 7.847 1.00 80.12 98 TYR A C 1
ATOM 765 O O . TYR A 1 98 ? 1.127 -13.667 7.377 1.00 80.12 98 TYR A O 1
ATOM 773 N N . ALA A 1 99 ? 2.286 -15.191 8.572 1.00 69.44 99 ALA A N 1
ATOM 774 C CA . ALA A 1 99 ? 1.165 -16.102 8.813 1.00 69.44 99 ALA A CA 1
ATOM 775 C C . ALA A 1 99 ? -0.047 -15.392 9.443 1.00 69.44 99 ALA A C 1
ATOM 777 O O . ALA A 1 99 ? -1.164 -15.535 8.947 1.00 69.44 99 ALA A O 1
ATOM 778 N N . ASP A 1 100 ? 0.193 -14.539 10.441 1.00 71.19 100 ASP A N 1
ATOM 779 C CA . ASP A 1 100 ? -0.855 -13.800 11.164 1.00 71.19 100 ASP A CA 1
ATOM 780 C C . ASP A 1 100 ? -1.590 -12.766 10.295 1.00 71.19 100 ASP A C 1
ATOM 782 O O . ASP A 1 100 ? -2.663 -12.285 10.654 1.00 71.19 100 ASP A O 1
ATOM 786 N N . LEU A 1 101 ? -1.033 -12.429 9.128 1.00 70.44 101 LEU A N 1
ATOM 787 C CA . LEU A 1 101 ? -1.613 -11.483 8.172 1.00 70.44 101 LEU A CA 1
ATOM 788 C C . LEU A 1 101 ? -2.240 -12.181 6.958 1.00 70.44 101 LEU A C 1
ATOM 790 O O . LEU A 1 101 ? -2.723 -11.505 6.047 1.00 70.44 101 LEU A O 1
ATOM 794 N N . GLY A 1 102 ? -2.226 -13.519 6.926 1.00 67.56 102 GLY A N 1
ATOM 795 C CA . GLY A 1 102 ? -2.668 -14.303 5.771 1.00 67.56 102 GLY A CA 1
ATOM 796 C C . GLY A 1 102 ? -1.755 -14.150 4.549 1.00 67.56 102 GLY A 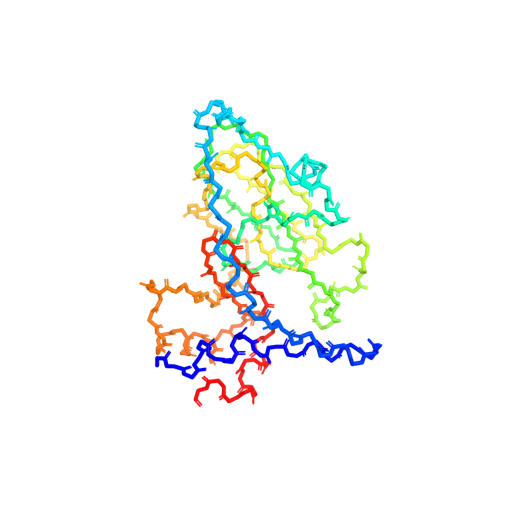C 1
ATOM 797 O O . GLY A 1 102 ? -2.193 -14.382 3.422 1.00 67.56 102 GLY A O 1
ATOM 798 N N . ILE A 1 103 ? -0.499 -13.739 4.756 1.00 71.81 103 ILE A N 1
ATOM 799 C CA . ILE A 1 103 ? 0.520 -13.603 3.711 1.00 71.81 103 ILE A CA 1
ATOM 800 C C . ILE A 1 103 ? 1.423 -14.832 3.816 1.00 71.81 103 ILE A C 1
ATOM 802 O O . ILE A 1 103 ? 2.412 -14.833 4.538 1.00 71.81 103 ILE A O 1
ATOM 806 N N . ASN A 1 104 ? 1.027 -15.927 3.177 1.00 66.31 104 ASN A N 1
ATOM 807 C CA . ASN A 1 104 ? 1.582 -17.263 3.427 1.00 66.31 104 ASN A CA 1
ATOM 808 C C . ASN A 1 104 ? 2.130 -17.969 2.179 1.00 66.31 104 ASN A C 1
ATOM 810 O O . ASN A 1 104 ? 2.390 -19.167 2.225 1.00 66.31 104 ASN A O 1
ATOM 814 N N . ASP A 1 105 ? 2.282 -17.250 1.069 1.00 63.03 105 ASP A N 1
ATOM 815 C CA . ASP A 1 105 ? 2.655 -17.840 -0.213 1.00 63.03 105 ASP A CA 1
ATOM 816 C C . ASP A 1 105 ? 3.867 -17.119 -0.801 1.00 63.03 105 ASP A C 1
ATOM 818 O O . ASP A 1 105 ? 3.777 -15.948 -1.171 1.00 63.03 105 ASP A O 1
ATOM 822 N N . GLU A 1 106 ? 4.988 -17.836 -0.906 1.00 57.12 106 GLU A N 1
ATOM 823 C CA . GLU A 1 106 ? 6.237 -17.337 -1.485 1.00 57.12 106 GLU A CA 1
ATOM 824 C C . GLU A 1 106 ? 6.079 -16.912 -2.955 1.00 57.12 106 GLU A C 1
ATOM 826 O O . GLU A 1 106 ? 6.815 -16.033 -3.407 1.00 57.12 106 GLU A O 1
ATOM 831 N N . TYR A 1 107 ? 5.098 -17.456 -3.685 1.00 53.62 107 TYR A N 1
ATOM 832 C CA . TYR A 1 107 ? 4.970 -17.285 -5.135 1.00 53.62 107 TYR A CA 1
ATOM 833 C C . TYR A 1 107 ? 3.886 -16.282 -5.566 1.00 53.62 107 TYR A C 1
ATOM 835 O O . TYR A 1 107 ? 3.920 -15.807 -6.701 1.00 53.62 107 TYR A O 1
ATOM 843 N N . SER A 1 108 ? 2.949 -15.905 -4.684 1.00 60.66 108 SER A N 1
ATOM 844 C CA . SER A 1 108 ? 1.862 -14.951 -4.992 1.00 60.66 108 SER A CA 1
ATOM 845 C C . SER A 1 108 ? 1.735 -13.817 -3.965 1.00 60.66 108 SER A C 1
ATOM 847 O O . SER A 1 108 ? 0.642 -13.453 -3.517 1.00 60.66 108 SER A O 1
ATOM 849 N N . GLN A 1 109 ? 2.877 -13.236 -3.594 1.00 78.94 109 GLN A N 1
ATOM 850 C CA . GLN A 1 109 ? 2.970 -12.203 -2.553 1.00 78.94 109 GLN A CA 1
ATOM 851 C C . GLN A 1 109 ? 2.263 -10.894 -2.928 1.00 78.94 109 GLN A C 1
ATOM 853 O O . GLN A 1 109 ? 1.913 -10.123 -2.040 1.00 78.94 109 GLN A O 1
ATOM 858 N N . PHE A 1 110 ? 2.011 -10.658 -4.221 1.00 88.19 110 PHE A N 1
ATOM 859 C CA . PHE A 1 110 ? 1.382 -9.442 -4.728 1.00 88.19 110 PHE A CA 1
ATOM 860 C C . PHE A 1 110 ? 0.228 -9.730 -5.684 1.00 88.19 110 PHE A C 1
ATOM 862 O O . PHE A 1 110 ? 0.344 -10.537 -6.603 1.00 88.19 110 PHE A O 1
ATOM 869 N N . THR A 1 111 ? -0.864 -8.985 -5.524 1.00 90.19 111 THR A N 1
ATOM 870 C CA . THR A 1 111 ? -1.989 -8.950 -6.466 1.00 90.19 111 THR A CA 1
ATOM 871 C C . THR A 1 111 ? -2.035 -7.597 -7.167 1.00 90.19 111 THR A C 1
ATOM 873 O O . THR A 1 111 ? -1.949 -6.560 -6.508 1.00 90.19 111 THR A O 1
ATOM 876 N N . LYS A 1 112 ? -2.172 -7.597 -8.496 1.00 92.44 112 LYS A N 1
ATOM 877 C CA . LYS A 1 112 ? -2.240 -6.377 -9.312 1.00 92.44 112 LYS A CA 1
ATOM 878 C C . LYS A 1 112 ? -3.689 -6.016 -9.644 1.00 92.44 112 LYS A C 1
ATOM 880 O O . LYS A 1 112 ? -4.467 -6.888 -10.015 1.00 92.44 112 LYS A O 1
ATOM 885 N N . TYR A 1 113 ? -4.011 -4.728 -9.590 1.00 92.88 113 TYR A N 1
ATOM 886 C CA . TYR A 1 113 ? -5.291 -4.158 -10.007 1.00 92.88 113 TYR A CA 1
ATOM 887 C C . TYR A 1 113 ? -5.018 -3.028 -10.996 1.00 92.88 113 TYR A C 1
ATOM 889 O O . TYR A 1 113 ? -4.332 -2.063 -10.658 1.00 92.88 113 TYR A O 1
ATOM 897 N N . GLY A 1 114 ? -5.520 -3.149 -12.225 1.00 91.19 114 GLY A N 1
ATOM 898 C CA . GLY A 1 114 ? -5.337 -2.116 -13.245 1.00 91.19 114 GLY A CA 1
ATOM 899 C C . GLY A 1 114 ? -6.011 -0.804 -12.845 1.00 91.19 114 GLY A C 1
ATOM 900 O O . GLY A 1 114 ? -7.141 -0.812 -12.359 1.00 91.19 114 GLY A O 1
ATOM 901 N N . ILE A 1 115 ? -5.325 0.318 -13.058 1.00 89.38 115 ILE A N 1
ATOM 902 C CA . ILE A 1 115 ? -5.888 1.655 -12.846 1.00 89.38 115 ILE A CA 1
ATOM 903 C C . ILE A 1 115 ? -6.546 2.086 -14.156 1.00 89.38 115 ILE A C 1
ATOM 905 O O . ILE A 1 115 ? -5.866 2.365 -15.140 1.00 89.38 115 ILE A O 1
ATOM 909 N N . THR A 1 116 ? -7.877 2.109 -14.180 1.00 79.69 116 THR A N 1
ATOM 910 C CA . THR A 1 116 ? -8.670 2.357 -15.400 1.00 79.69 116 THR A CA 1
ATOM 911 C C . THR A 1 116 ? -9.110 3.814 -15.566 1.00 79.69 116 THR A C 1
ATOM 913 O O . THR A 1 116 ? -9.833 4.133 -16.504 1.00 79.69 116 THR A O 1
ATOM 916 N N . GLY A 1 117 ? -8.710 4.696 -14.650 1.00 86.00 117 GLY A N 1
ATOM 917 C CA . GLY A 1 117 ? -9.061 6.114 -14.641 1.00 86.00 117 GLY A CA 1
ATOM 918 C C . GLY A 1 117 ? -8.743 6.754 -13.291 1.00 86.00 117 GLY A C 1
ATOM 919 O O . GLY A 1 117 ? -8.066 6.154 -12.455 1.00 86.00 117 GLY A O 1
ATOM 920 N N . GLU A 1 118 ? -9.244 7.968 -13.062 1.00 90.88 118 GLU A N 1
ATOM 921 C CA . GLU A 1 118 ? -9.022 8.708 -11.808 1.00 90.88 118 GLU A CA 1
ATOM 922 C C . GLU A 1 118 ? -9.551 7.969 -10.580 1.00 90.88 118 GLU A C 1
ATOM 924 O O . GLU A 1 118 ? -8.970 8.069 -9.504 1.00 90.88 118 GLU A O 1
ATOM 929 N N . ILE A 1 119 ? -10.639 7.215 -10.739 1.00 92.56 119 ILE A N 1
ATOM 930 C CA . ILE A 1 119 ? -11.258 6.427 -9.679 1.00 92.56 119 ILE A CA 1
ATOM 931 C C . ILE A 1 119 ? -11.170 4.956 -10.061 1.00 92.56 119 ILE A C 1
ATOM 933 O O . ILE A 1 119 ? -11.637 4.552 -11.123 1.00 92.56 119 ILE A O 1
ATOM 937 N N . THR A 1 120 ? -10.618 4.146 -9.164 1.00 93.12 120 THR A N 1
ATOM 938 C CA . THR A 1 120 ? -10.586 2.687 -9.302 1.00 93.12 120 THR A CA 1
ATOM 939 C C . THR A 1 120 ? -11.224 2.047 -8.076 1.00 93.12 120 THR A C 1
ATOM 941 O O . THR A 1 120 ? -10.969 2.461 -6.940 1.00 93.12 120 THR A O 1
ATOM 944 N N . LEU A 1 121 ? -12.059 1.037 -8.312 1.00 94.81 121 LEU A N 1
ATOM 945 C CA . LEU A 1 121 ? -12.652 0.206 -7.270 1.00 94.81 121 LEU A CA 1
ATOM 946 C C . LEU A 1 121 ? -11.894 -1.116 -7.200 1.00 94.81 121 LEU A C 1
ATOM 948 O O . LEU A 1 121 ? -11.748 -1.792 -8.216 1.00 94.81 121 LEU A O 1
ATOM 952 N N . ILE A 1 122 ? -11.426 -1.490 -6.013 1.00 95.00 122 ILE A N 1
ATOM 953 C CA . ILE A 1 122 ? -10.706 -2.749 -5.802 1.00 95.00 122 ILE A CA 1
ATOM 954 C C . ILE A 1 122 ? -11.241 -3.469 -4.569 1.00 95.00 122 ILE A C 1
ATOM 956 O O . ILE A 1 122 ? -11.654 -2.833 -3.604 1.00 95.00 122 ILE A O 1
ATOM 960 N N . THR A 1 123 ? -11.231 -4.799 -4.594 1.00 95.12 123 THR A N 1
ATOM 961 C CA . THR A 1 123 ? -11.581 -5.638 -3.438 1.00 95.12 123 THR A CA 1
ATOM 962 C C . THR A 1 123 ? -10.507 -6.709 -3.295 1.00 95.12 123 THR A C 1
ATOM 964 O O . THR A 1 123 ? -10.553 -7.706 -4.014 1.00 95.12 123 THR A O 1
ATOM 967 N N . PRO A 1 124 ? -9.486 -6.493 -2.449 1.00 91.50 124 PRO A N 1
ATOM 968 C CA . PRO A 1 124 ? -8.394 -7.431 -2.330 1.00 91.50 124 PRO A CA 1
ATOM 969 C C . PRO A 1 124 ? -8.794 -8.723 -1.630 1.00 91.50 124 PRO A C 1
ATOM 971 O O . PRO A 1 124 ? -9.453 -8.710 -0.596 1.00 91.50 124 PRO A O 1
ATOM 974 N N . HIS A 1 125 ? -8.338 -9.852 -2.171 1.00 86.88 125 HIS A N 1
ATOM 975 C CA . HIS A 1 125 ? -8.525 -11.168 -1.552 1.00 86.88 125 HIS A CA 1
ATOM 976 C C . HIS A 1 125 ? -7.500 -11.468 -0.447 1.00 86.88 125 HIS A C 1
ATOM 978 O O . HIS A 1 125 ? -7.715 -12.372 0.354 1.00 86.88 125 HIS A O 1
ATOM 984 N N . LYS A 1 126 ? -6.398 -10.711 -0.393 1.00 86.56 126 LYS A N 1
ATOM 985 C CA . LYS A 1 126 ? -5.339 -10.817 0.619 1.00 86.56 126 LYS A CA 1
ATOM 986 C C . LYS A 1 126 ? -5.026 -9.435 1.184 1.00 86.56 126 LYS A C 1
ATOM 988 O O . LYS A 1 126 ? -5.072 -8.449 0.450 1.00 86.56 126 LYS A O 1
ATOM 993 N N . SER A 1 127 ? -4.707 -9.372 2.473 1.00 90.25 127 SER A N 1
ATOM 994 C CA . SER A 1 127 ? -4.260 -8.131 3.103 1.00 90.25 127 SER A CA 1
ATOM 995 C C . SER A 1 127 ? -2.833 -7.812 2.660 1.00 90.25 127 SER A C 1
ATOM 997 O O . SER A 1 127 ? -2.052 -8.721 2.382 1.00 90.25 127 SER A O 1
ATOM 999 N N . GLY A 1 128 ? -2.468 -6.536 2.601 1.00 92.50 128 GLY A N 1
ATOM 1000 C CA . GLY A 1 128 ? -1.120 -6.164 2.194 1.00 92.50 128 GLY A CA 1
ATOM 1001 C C . GLY A 1 128 ? -0.883 -4.667 2.127 1.00 92.50 128 GLY A C 1
ATOM 1002 O O . GLY A 1 128 ? -1.809 -3.857 2.216 1.00 92.50 128 GLY A O 1
ATOM 1003 N N . MET A 1 129 ? 0.385 -4.316 1.944 1.00 94.31 129 MET A N 1
ATOM 1004 C CA . MET A 1 129 ? 0.795 -2.950 1.661 1.00 94.31 129 MET A CA 1
ATOM 1005 C C . MET A 1 129 ? 0.306 -2.559 0.268 1.00 94.31 129 MET A C 1
ATOM 1007 O O . MET A 1 129 ? 0.366 -3.350 -0.676 1.00 94.31 129 MET A O 1
ATOM 1011 N N . LEU A 1 130 ? -0.201 -1.338 0.147 1.00 95.62 130 LEU A N 1
ATOM 1012 C CA . LEU A 1 130 ? -0.615 -0.763 -1.119 1.00 95.62 130 LEU A CA 1
ATOM 1013 C C . LEU A 1 130 ? 0.575 -0.056 -1.767 1.00 95.62 130 LEU A C 1
ATOM 1015 O O . LEU A 1 130 ? 1.153 0.883 -1.216 1.00 95.62 130 LEU A O 1
ATOM 1019 N N . TYR A 1 131 ? 0.882 -0.467 -2.985 1.00 94.19 131 TYR A N 1
ATOM 1020 C CA . TYR A 1 131 ? 1.880 0.136 -3.850 1.00 94.19 131 TYR A CA 1
ATOM 1021 C C . TYR A 1 131 ? 1.249 0.601 -5.156 1.00 94.19 131 TYR A C 1
ATOM 1023 O O . TYR A 1 131 ? 0.199 0.114 -5.579 1.00 94.19 131 TYR A O 1
ATOM 1031 N N . ILE A 1 132 ? 1.941 1.510 -5.834 1.00 92.12 132 ILE A N 1
ATOM 1032 C CA . ILE A 1 132 ? 1.716 1.788 -7.252 1.00 92.12 132 ILE A CA 1
ATOM 1033 C C . ILE A 1 132 ? 2.869 1.132 -8.019 1.00 92.12 132 ILE A C 1
ATOM 1035 O O . ILE A 1 132 ? 4.027 1.489 -7.799 1.00 92.12 132 ILE A O 1
ATOM 1039 N N . ALA A 1 133 ? 2.564 0.184 -8.906 1.00 89.19 133 ALA A N 1
ATOM 1040 C CA . ALA A 1 133 ? 3.522 -0.298 -9.897 1.00 89.19 133 ALA A CA 1
ATOM 1041 C C . ALA A 1 133 ? 3.511 0.661 -11.081 1.00 89.19 133 ALA A C 1
ATOM 1043 O O . ALA A 1 133 ? 2.567 0.686 -11.877 1.00 89.19 133 ALA A O 1
ATOM 1044 N N . ASP A 1 134 ? 4.555 1.475 -11.150 1.00 81.19 134 ASP A N 1
ATOM 1045 C CA . ASP A 1 134 ? 4.701 2.513 -12.154 1.00 81.19 134 ASP A CA 1
ATOM 1046 C C . ASP A 1 134 ? 6.127 2.527 -12.696 1.00 81.19 134 ASP A C 1
ATOM 1048 O O . ASP A 1 134 ? 7.006 3.273 -12.251 1.00 81.19 134 ASP A O 1
ATOM 1052 N N . ASN A 1 135 ? 6.301 1.690 -13.711 1.00 69.69 135 ASN A N 1
ATOM 1053 C CA . ASN A 1 135 ? 7.541 1.483 -14.447 1.00 69.69 135 ASN A CA 1
ATOM 1054 C C . ASN A 1 135 ? 7.946 2.732 -15.247 1.00 69.69 135 ASN A C 1
ATOM 1056 O O . ASN A 1 135 ? 9.094 2.853 -15.659 1.00 69.69 135 ASN A O 1
ATOM 1060 N N . ASN A 1 136 ? 7.017 3.677 -15.432 1.00 59.56 136 ASN A N 1
ATOM 1061 C CA . ASN A 1 136 ? 7.214 4.916 -16.176 1.00 59.56 136 ASN A CA 1
ATOM 1062 C C . ASN A 1 136 ? 7.576 6.102 -15.266 1.00 59.56 136 ASN A C 1
ATOM 1064 O O . ASN A 1 136 ? 7.620 7.238 -15.732 1.00 59.56 136 ASN A O 1
ATOM 1068 N N . GLN A 1 137 ? 7.826 5.863 -13.971 1.00 66.94 137 GLN A N 1
ATOM 1069 C CA . GLN A 1 137 ? 8.171 6.891 -12.982 1.00 66.94 137 GLN A CA 1
ATOM 1070 C C . GLN A 1 137 ? 7.289 8.158 -13.064 1.00 66.94 137 GLN A C 1
ATOM 1072 O O . GLN A 1 137 ? 7.753 9.274 -12.841 1.00 66.94 137 GLN A O 1
ATOM 1077 N N . THR A 1 138 ? 5.991 7.998 -13.327 1.00 73.31 138 THR A N 1
ATOM 1078 C CA . THR A 1 138 ? 5.032 9.108 -13.398 1.00 73.31 138 THR A CA 1
ATOM 1079 C C . THR A 1 138 ? 4.864 9.820 -12.049 1.00 73.31 138 THR A C 1
ATOM 1081 O O . THR A 1 138 ? 5.254 9.324 -10.987 1.00 73.31 138 THR A O 1
ATOM 1084 N N . SER A 1 139 ? 4.236 10.994 -12.056 1.00 79.44 139 SER A N 1
ATOM 1085 C CA . SER A 1 139 ? 3.881 11.736 -10.838 1.00 79.44 139 SER A CA 1
ATOM 1086 C C . SER A 1 139 ? 2.572 11.258 -10.187 1.00 79.44 139 SER A C 1
ATOM 1088 O O . SER A 1 139 ? 1.973 12.007 -9.407 1.00 79.44 139 SER A O 1
ATOM 1090 N N . LEU A 1 140 ? 2.123 10.034 -10.497 1.00 85.44 140 LEU A N 1
ATOM 1091 C CA . LEU A 1 140 ? 0.889 9.464 -9.967 1.00 85.44 140 LEU A CA 1
ATOM 1092 C C . LEU A 1 140 ? 0.977 9.263 -8.453 1.00 85.44 140 LEU A C 1
ATOM 1094 O O . LEU A 1 140 ? 1.952 8.735 -7.914 1.00 85.44 140 LEU A O 1
ATOM 1098 N N . LYS A 1 141 ? -0.069 9.714 -7.769 1.00 88.25 141 LYS A N 1
ATOM 1099 C CA . LYS A 1 141 ? -0.241 9.703 -6.321 1.00 88.25 141 LYS A CA 1
ATOM 1100 C C . LYS A 1 141 ? -1.691 9.382 -5.989 1.00 88.25 141 LYS A C 1
ATOM 1102 O O . LYS A 1 141 ? -2.611 9.713 -6.735 1.00 88.25 141 LYS A O 1
ATOM 1107 N N . ILE A 1 142 ? -1.890 8.783 -4.823 1.00 92.56 142 ILE A N 1
ATOM 1108 C CA . ILE A 1 142 ? -3.221 8.625 -4.241 1.00 92.56 142 ILE A CA 1
ATOM 1109 C C . ILE A 1 142 ? -3.647 9.968 -3.654 1.00 92.56 142 ILE A C 1
ATOM 1111 O O . ILE A 1 142 ? -2.978 10.508 -2.776 1.00 92.56 142 ILE A O 1
ATOM 1115 N N . LEU A 1 143 ? -4.762 10.494 -4.152 1.00 94.25 143 LEU A N 1
ATOM 1116 C CA . LEU A 1 143 ? -5.399 11.711 -3.655 1.00 94.25 143 LEU A CA 1
ATOM 1117 C C . LEU A 1 143 ? -6.340 11.399 -2.493 1.00 94.25 143 LEU A C 1
ATOM 1119 O O . LEU A 1 143 ? -6.410 12.152 -1.526 1.00 94.25 143 LEU A O 1
ATOM 1123 N N . ASN A 1 144 ? -7.067 10.285 -2.592 1.00 94.69 144 ASN A N 1
ATOM 1124 C CA . ASN A 1 144 ? -8.002 9.850 -1.566 1.00 94.69 144 ASN A CA 1
ATOM 1125 C C . ASN A 1 144 ? -8.211 8.334 -1.617 1.00 94.69 144 ASN A C 1
ATOM 1127 O O . ASN A 1 144 ? -8.182 7.729 -2.690 1.00 94.69 144 ASN A O 1
ATOM 1131 N N . ILE A 1 145 ? -8.486 7.738 -0.463 1.00 95.50 145 ILE A N 1
ATOM 1132 C CA . ILE A 1 145 ? -8.888 6.343 -0.337 1.00 95.50 145 ILE A CA 1
ATOM 1133 C C . ILE A 1 14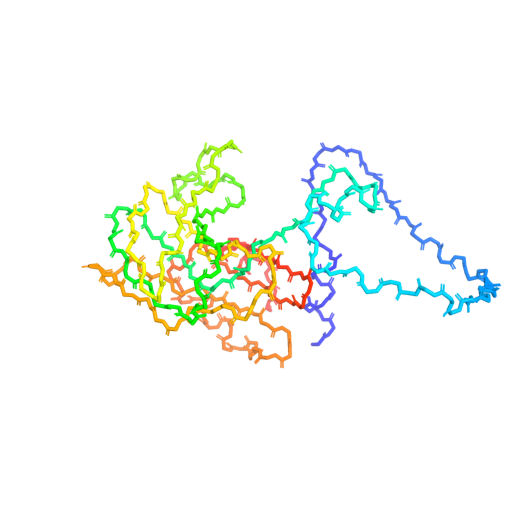5 ? -10.060 6.244 0.637 1.00 95.50 145 ILE A C 1
ATOM 1135 O O . ILE A 1 145 ? -10.031 6.788 1.737 1.00 95.50 145 ILE A O 1
ATOM 1139 N N . THR A 1 146 ? -11.109 5.550 0.212 1.00 95.88 146 THR A N 1
ATOM 1140 C CA . THR A 1 146 ? -12.300 5.281 1.027 1.00 95.88 146 THR A CA 1
ATOM 1141 C C . THR A 1 146 ? -12.639 3.802 0.955 1.00 95.88 146 THR A C 1
ATOM 1143 O O . THR A 1 146 ? -12.272 3.125 -0.004 1.00 95.88 146 THR A O 1
ATOM 1146 N N . SER A 1 147 ? -13.292 3.292 1.992 1.00 95.62 147 SER A N 1
ATOM 1147 C CA . SER A 1 147 ? -13.639 1.881 2.132 1.00 95.62 147 SER A CA 1
ATOM 1148 C C . SER A 1 147 ? -15.083 1.768 2.591 1.00 95.62 147 SER A C 1
ATOM 1150 O O . SER A 1 147 ? -15.579 2.643 3.303 1.00 95.62 147 SER A O 1
ATOM 1152 N N . ASN A 1 148 ? -15.747 0.677 2.218 1.00 91.62 148 ASN A N 1
ATOM 1153 C CA . ASN A 1 148 ? -17.051 0.321 2.778 1.00 91.62 148 ASN A CA 1
ATOM 1154 C C . ASN A 1 148 ? -16.984 -0.027 4.279 1.00 91.62 148 ASN A C 1
ATOM 1156 O O . ASN A 1 148 ? -18.016 -0.077 4.942 1.00 91.62 148 ASN A O 1
ATOM 1160 N N . ASN A 1 149 ? -15.782 -0.243 4.819 1.00 91.00 149 ASN A N 1
ATOM 1161 C CA . ASN A 1 149 ? -15.523 -0.433 6.240 1.00 91.00 149 ASN A CA 1
ATOM 1162 C C . ASN A 1 149 ? -14.390 0.505 6.714 1.00 91.00 149 ASN A C 1
ATOM 1164 O O . ASN A 1 149 ? -13.282 0.419 6.167 1.00 91.00 149 ASN A O 1
ATOM 1168 N N . PRO A 1 150 ? -14.611 1.366 7.731 1.00 83.12 150 PRO A N 1
ATOM 1169 C CA . PRO A 1 150 ? -13.600 2.316 8.204 1.00 83.12 150 PRO A CA 1
ATOM 1170 C C . PRO A 1 150 ? -12.343 1.640 8.775 1.00 83.12 150 PRO A C 1
ATOM 1172 O O . PRO A 1 150 ? -11.265 2.215 8.701 1.00 83.12 150 PRO A O 1
ATOM 1175 N N . TRP A 1 151 ? -12.451 0.400 9.259 1.00 86.94 151 TRP A N 1
ATOM 1176 C CA . TRP A 1 151 ? -11.330 -0.395 9.779 1.00 86.94 151 TRP A CA 1
ATOM 1177 C C . TRP A 1 151 ? -10.508 -1.079 8.676 1.00 86.94 151 TRP A C 1
ATOM 1179 O O . TRP A 1 151 ? -9.523 -1.762 8.953 1.00 86.94 151 TRP A O 1
ATOM 1189 N N . GLY A 1 152 ? -10.933 -0.950 7.415 1.00 87.88 152 GLY A N 1
ATOM 1190 C CA . GLY A 1 152 ? -10.280 -1.586 6.276 1.00 87.88 152 GLY A CA 1
ATOM 1191 C C . GLY A 1 152 ? -9.037 -0.850 5.779 1.00 87.88 152 GLY A C 1
ATOM 1192 O O . GLY A 1 152 ? -8.197 -1.480 5.138 1.00 87.88 152 GLY A O 1
ATOM 1193 N N . ILE A 1 153 ? -8.918 0.458 6.030 1.00 94.31 153 ILE A N 1
ATOM 1194 C CA . ILE A 1 153 ? -7.787 1.280 5.577 1.00 94.31 153 ILE A CA 1
ATOM 1195 C C . ILE A 1 153 ? -6.938 1.625 6.787 1.00 94.31 153 ILE A C 1
ATOM 1197 O O . ILE A 1 153 ? -7.404 2.318 7.688 1.00 94.31 153 ILE A O 1
ATOM 1201 N N . ILE A 1 154 ? -5.679 1.204 6.775 1.00 94.69 154 ILE A N 1
ATOM 1202 C CA . ILE A 1 154 ? -4.743 1.525 7.845 1.00 94.69 154 ILE A CA 1
ATOM 1203 C C . ILE A 1 154 ? -3.630 2.393 7.268 1.00 94.69 154 ILE A C 1
ATOM 1205 O O . ILE A 1 154 ? -2.979 2.015 6.293 1.00 94.69 154 ILE A O 1
ATOM 1209 N N . LYS A 1 155 ? -3.416 3.574 7.859 1.00 94.88 155 LYS A N 1
ATOM 1210 C CA . LYS A 1 155 ? -2.235 4.387 7.553 1.00 94.88 155 LYS A CA 1
ATOM 1211 C C . LYS A 1 155 ? -1.018 3.769 8.220 1.00 94.88 155 LYS A C 1
ATOM 1213 O O . LYS A 1 155 ? -1.005 3.553 9.431 1.00 94.88 155 LYS A O 1
ATOM 1218 N N . VAL A 1 156 ? -0.000 3.527 7.415 1.00 96.12 156 VAL A N 1
ATOM 1219 C CA . VAL A 1 156 ? 1.268 2.964 7.853 1.00 96.12 156 VAL A CA 1
ATOM 1220 C C . VAL A 1 156 ? 2.149 4.112 8.345 1.00 96.12 156 VAL A C 1
ATOM 1222 O O . VAL A 1 156 ? 2.271 5.118 7.642 1.00 96.12 156 VAL A O 1
ATOM 1225 N N . PRO A 1 157 ? 2.758 4.023 9.541 1.00 95.75 157 PRO A N 1
ATOM 1226 C CA . PRO A 1 157 ? 3.760 4.993 9.949 1.00 95.75 157 PRO A CA 1
ATOM 1227 C C . PRO A 1 157 ? 4.929 4.973 8.964 1.00 95.75 157 PRO A C 1
ATOM 1229 O O . PRO A 1 157 ? 5.595 3.950 8.801 1.00 95.75 157 PRO A O 1
ATOM 1232 N N . THR A 1 158 ? 5.191 6.113 8.330 1.00 93.31 158 THR A N 1
ATOM 1233 C CA . THR A 1 158 ? 6.261 6.258 7.341 1.00 93.31 158 THR A CA 1
ATOM 1234 C C . THR A 1 158 ? 7.248 7.324 7.802 1.00 93.31 158 THR A C 1
ATOM 1236 O O . THR A 1 158 ? 6.870 8.475 8.029 1.00 93.31 158 THR A O 1
ATOM 1239 N N . PHE A 1 159 ? 8.525 6.962 7.893 1.00 92.06 159 PHE A N 1
ATOM 1240 C CA . PHE A 1 159 ? 9.614 7.891 8.160 1.00 92.06 159 PHE A CA 1
ATOM 1241 C C . PHE A 1 159 ? 10.330 8.267 6.863 1.00 92.06 159 PHE A C 1
ATOM 1243 O O . PHE A 1 159 ? 10.889 7.416 6.166 1.00 92.06 159 PHE A O 1
ATOM 1250 N N . LYS A 1 160 ? 10.349 9.560 6.547 1.00 89.81 160 LYS A N 1
ATOM 1251 C CA . LYS A 1 160 ? 11.097 10.134 5.431 1.00 89.81 160 LYS A CA 1
ATOM 1252 C C . LYS A 1 160 ? 12.237 10.986 5.958 1.00 89.81 160 LYS A C 1
ATOM 1254 O O . LYS A 1 160 ? 12.030 11.914 6.741 1.00 89.81 160 LYS A O 1
ATOM 1259 N N . ILE A 1 161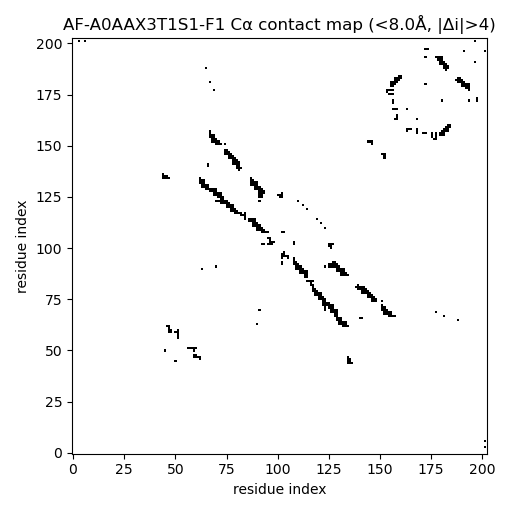 ? 13.451 10.678 5.510 1.00 81.88 161 ILE A N 1
ATOM 1260 C CA . ILE A 1 161 ? 14.658 11.390 5.943 1.00 81.88 161 ILE A CA 1
ATOM 1261 C C . ILE A 1 161 ? 14.528 12.875 5.589 1.00 81.88 161 ILE A C 1
ATOM 1263 O O . 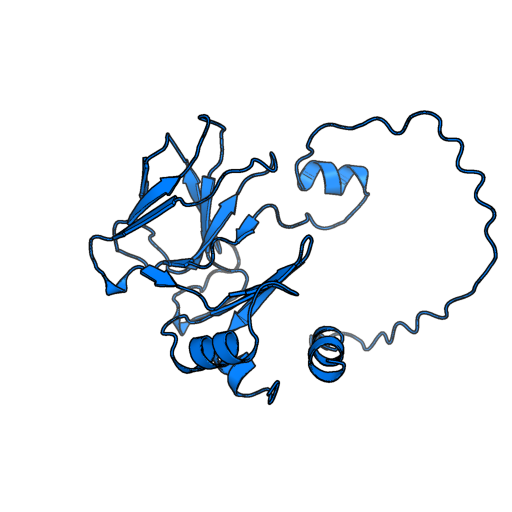ILE A 1 161 ? 14.279 13.215 4.438 1.00 81.88 161 ILE A O 1
ATOM 1267 N N . ASN A 1 162 ? 14.752 13.741 6.579 1.00 85.06 162 ASN A N 1
ATOM 1268 C CA . ASN A 1 162 ? 14.649 15.205 6.494 1.00 85.06 162 ASN A CA 1
ATOM 1269 C C . ASN A 1 162 ? 13.233 15.766 6.254 1.00 85.06 162 ASN A C 1
ATOM 1271 O O . ASN A 1 162 ? 13.097 16.979 6.122 1.00 85.06 162 ASN A O 1
ATOM 1275 N N . GLU A 1 163 ? 12.193 14.928 6.228 1.00 89.25 163 GLU A N 1
ATOM 1276 C CA . GLU A 1 163 ? 10.796 15.364 6.073 1.00 89.25 163 GLU A CA 1
ATOM 1277 C C . GLU A 1 163 ? 9.953 15.029 7.310 1.00 89.25 163 GLU A C 1
ATOM 1279 O O . GLU A 1 163 ? 9.165 15.854 7.765 1.00 89.25 163 GLU A O 1
ATOM 1284 N N . THR A 1 164 ? 10.111 13.828 7.871 1.00 88.31 164 THR A N 1
ATOM 1285 C CA . THR A 1 164 ? 9.305 13.361 9.006 1.00 88.31 164 THR A CA 1
ATOM 1286 C C . THR A 1 164 ? 9.940 13.758 10.336 1.00 88.31 164 THR A C 1
ATOM 1288 O O . THR A 1 164 ? 11.135 13.554 10.555 1.00 88.31 164 THR A O 1
ATOM 1291 N N . ASN A 1 165 ? 9.129 14.275 11.262 1.00 92.56 165 ASN A N 1
ATOM 1292 C CA . ASN A 1 165 ? 9.553 14.492 12.640 1.00 92.56 165 ASN A CA 1
ATOM 1293 C C . ASN A 1 165 ? 9.711 13.148 13.374 1.00 92.56 165 ASN A C 1
ATOM 1295 O O . ASN A 1 165 ? 8.793 12.330 13.395 1.00 92.56 165 ASN A O 1
ATOM 1299 N N . GLU A 1 166 ? 10.866 12.932 14.002 1.00 88.56 166 GLU A N 1
ATOM 1300 C CA . GLU A 1 166 ? 11.194 11.675 14.684 1.00 88.56 166 GLU A CA 1
ATOM 1301 C C . GLU A 1 166 ? 10.227 11.360 15.832 1.00 88.56 166 GLU A C 1
ATOM 1303 O O . GLU A 1 166 ? 9.658 10.275 15.865 1.00 88.56 166 GLU A O 1
ATOM 1308 N N . ASN A 1 167 ? 9.947 12.318 16.719 1.00 89.19 167 ASN A N 1
ATOM 1309 C CA . ASN A 1 167 ? 9.049 12.098 17.858 1.00 89.19 167 ASN A CA 1
ATOM 1310 C C . ASN A 1 167 ? 7.613 11.800 17.411 1.00 89.19 167 ASN A C 1
ATOM 1312 O O . ASN A 1 167 ? 6.924 10.976 18.013 1.00 89.19 167 ASN A O 1
ATOM 1316 N N . GLU A 1 168 ? 7.157 12.459 16.346 1.00 91.12 168 GLU A N 1
ATOM 1317 C CA . GLU A 1 168 ? 5.851 12.175 15.760 1.00 91.12 168 GLU A CA 1
ATOM 1318 C C . GLU A 1 168 ? 5.798 10.762 15.178 1.00 91.12 168 GLU A C 1
ATOM 1320 O O . GLU A 1 168 ? 4.844 10.033 15.445 1.00 91.12 168 GLU A O 1
ATOM 1325 N N . PHE A 1 169 ? 6.834 10.353 14.442 1.00 91.88 169 PHE A N 1
ATOM 1326 C CA . PHE A 1 169 ? 6.934 8.998 13.913 1.00 91.88 169 PHE A CA 1
ATOM 1327 C C . PHE A 1 169 ? 6.902 7.955 15.033 1.00 91.88 169 PHE A C 1
ATOM 1329 O O . PHE A 1 169 ? 6.108 7.025 14.957 1.00 91.88 169 PHE A O 1
ATOM 1336 N N . ILE A 1 170 ? 7.676 8.142 16.105 1.00 89.44 170 ILE A N 1
ATOM 1337 C CA . ILE A 1 170 ? 7.685 7.240 17.269 1.00 89.44 170 ILE A CA 1
ATOM 1338 C C . ILE A 1 170 ? 6.280 7.086 17.847 1.00 89.44 170 ILE A C 1
ATOM 1340 O O . ILE A 1 170 ? 5.802 5.969 18.048 1.00 89.44 170 ILE A O 1
ATOM 1344 N N . ARG A 1 171 ? 5.590 8.209 18.060 1.00 91.06 171 ARG A N 1
ATOM 1345 C CA . ARG A 1 171 ? 4.217 8.215 18.570 1.00 91.06 171 ARG A CA 1
ATOM 1346 C C . ARG A 1 171 ? 3.263 7.458 17.644 1.00 91.06 171 ARG A C 1
ATOM 1348 O O . ARG A 1 171 ? 2.404 6.726 18.129 1.00 91.06 171 ARG A O 1
ATOM 1355 N N . LEU A 1 172 ? 3.406 7.616 16.327 1.00 93.44 172 LEU A N 1
ATOM 1356 C CA . LEU A 1 172 ? 2.617 6.872 15.342 1.00 93.44 172 LEU A CA 1
ATOM 1357 C C . LEU A 1 172 ? 2.917 5.370 15.398 1.00 93.44 172 LEU A C 1
ATOM 1359 O O . LEU A 1 172 ? 1.982 4.580 15.396 1.00 93.44 172 LEU A O 1
ATOM 1363 N N . VAL A 1 173 ? 4.185 4.962 15.507 1.00 92.06 173 VAL A N 1
ATOM 1364 C CA . VAL A 1 173 ? 4.565 3.542 15.634 1.00 92.06 173 VAL A CA 1
ATOM 1365 C C . VAL A 1 173 ? 3.973 2.913 16.897 1.00 92.06 173 VAL A C 1
ATOM 1367 O O . VAL A 1 173 ? 3.508 1.781 16.855 1.00 92.06 173 VAL A O 1
ATOM 1370 N N . GLN A 1 174 ? 3.934 3.646 18.010 1.00 89.25 174 GLN A N 1
ATOM 1371 C CA . GLN A 1 174 ? 3.383 3.153 19.279 1.00 89.25 174 GLN A CA 1
ATOM 1372 C C . GLN A 1 174 ? 1.853 3.030 19.296 1.00 89.25 174 GLN A C 1
ATOM 1374 O O . GLN A 1 174 ? 1.313 2.362 20.173 1.00 89.25 174 GLN A O 1
ATOM 1379 N N . THR A 1 175 ? 1.151 3.698 18.379 1.00 91.62 175 THR A N 1
ATOM 1380 C CA . THR A 1 175 ? -0.319 3.803 18.398 1.00 91.62 175 THR A CA 1
ATOM 1381 C C . THR A 1 175 ? -0.986 3.274 17.132 1.00 91.62 175 THR A C 1
ATOM 1383 O O . THR A 1 175 ? -2.204 3.364 17.004 1.00 91.62 175 THR A O 1
ATOM 1386 N N . THR A 1 176 ? -0.213 2.752 16.177 1.00 93.06 176 THR A N 1
ATOM 1387 C CA . THR A 1 176 ? -0.748 2.266 14.904 1.00 93.06 176 THR A CA 1
ATOM 1388 C C . THR A 1 176 ? -1.349 0.869 15.037 1.00 93.06 176 THR A C 1
ATOM 1390 O O . THR A 1 176 ? -0.795 0.005 15.710 1.00 93.06 176 THR A O 1
ATOM 1393 N N . ASP A 1 177 ? -2.430 0.628 14.296 1.00 90.69 177 ASP A N 1
ATOM 1394 C CA . ASP A 1 177 ? -2.955 -0.718 14.029 1.00 90.69 177 ASP A CA 1
ATOM 1395 C C . ASP A 1 177 ? -2.275 -1.376 12.812 1.00 90.69 177 ASP A C 1
ATOM 1397 O O . ASP A 1 177 ? -2.649 -2.473 12.387 1.00 90.69 177 ASP A O 1
ATOM 1401 N N . SER A 1 178 ? -1.317 -0.685 12.183 1.00 92.38 178 SER A N 1
ATOM 1402 C CA . SER A 1 178 ? -0.565 -1.211 11.047 1.00 92.38 178 SER A CA 1
ATOM 1403 C C . SER A 1 178 ? 0.328 -2.361 11.503 1.00 92.38 178 SER A C 1
ATOM 1405 O O . SER A 1 178 ? 1.016 -2.226 12.510 1.00 92.38 178 SER A O 1
ATOM 1407 N N . PRO A 1 179 ? 0.414 -3.468 10.748 1.00 90.94 179 PRO A N 1
ATOM 1408 C CA . PRO A 1 179 ? 1.410 -4.496 11.031 1.00 90.94 179 PRO A CA 1
ATOM 1409 C C . PRO A 1 179 ? 2.836 -4.048 10.685 1.00 90.94 179 PRO A C 1
ATOM 1411 O O . PRO A 1 179 ? 3.806 -4.630 11.173 1.00 90.94 179 PRO A O 1
ATOM 1414 N N . PHE A 1 180 ? 2.970 -3.015 9.851 1.00 93.06 180 PHE A N 1
ATOM 1415 C CA . PHE A 1 180 ? 4.243 -2.564 9.305 1.00 93.06 180 PHE A CA 1
ATOM 1416 C C . PHE A 1 180 ? 4.547 -1.099 9.614 1.00 93.06 180 PHE A C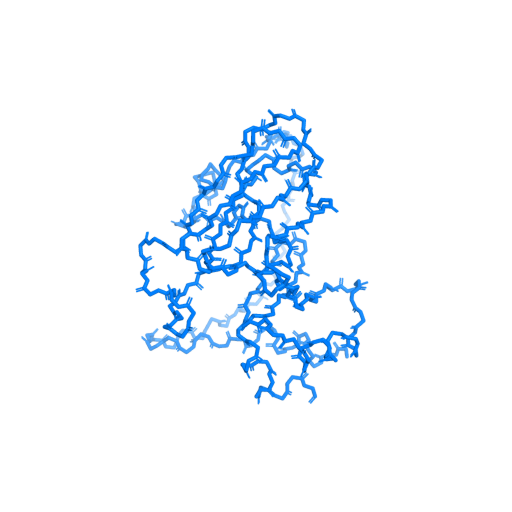 1
ATOM 1418 O O . PHE A 1 180 ? 3.654 -0.313 9.934 1.00 93.06 180 PHE A O 1
ATOM 1425 N N . VAL A 1 181 ? 5.816 -0.737 9.446 1.00 93.81 181 VAL A N 1
ATOM 1426 C CA . VAL A 1 181 ? 6.307 0.637 9.313 1.00 93.81 181 VAL A CA 1
ATOM 1427 C C . VAL A 1 181 ? 7.155 0.755 8.054 1.00 93.81 181 VAL A C 1
ATOM 1429 O O . VAL A 1 181 ? 7.794 -0.215 7.637 1.00 93.81 181 VAL A O 1
ATOM 1432 N N . GLU A 1 182 ? 7.201 1.949 7.475 1.00 92.50 182 GLU A N 1
ATOM 1433 C CA . GLU A 1 182 ? 7.989 2.238 6.279 1.00 92.50 182 GLU A CA 1
ATOM 1434 C C . GLU A 1 182 ? 9.104 3.246 6.565 1.00 92.50 182 GLU A C 1
ATOM 1436 O O . GLU A 1 182 ? 8.907 4.249 7.251 1.00 92.50 182 GLU A O 1
ATOM 1441 N N . PHE A 1 183 ? 10.265 3.035 5.950 1.00 90.00 183 PHE A N 1
ATOM 1442 C CA . PHE A 1 183 ? 11.330 4.031 5.859 1.00 90.00 183 PHE A CA 1
ATOM 1443 C C . PHE A 1 183 ? 11.597 4.332 4.390 1.00 90.00 183 PHE A C 1
ATOM 1445 O O . PHE A 1 183 ? 11.962 3.446 3.615 1.00 90.00 183 PHE A O 1
ATOM 1452 N N . CYS A 1 184 ? 11.424 5.592 4.007 1.00 86.19 184 CYS A N 1
ATOM 1453 C CA . CYS A 1 184 ? 11.518 6.046 2.626 1.00 86.19 184 CYS A CA 1
ATOM 1454 C C . CYS A 1 184 ? 12.673 7.040 2.445 1.00 86.19 184 CYS A C 1
ATOM 1456 O O . CYS A 1 184 ? 12.792 8.038 3.160 1.00 86.19 184 CYS A O 1
ATOM 1458 N N . ARG A 1 185 ? 13.492 6.798 1.421 1.00 81.88 185 ARG A N 1
ATOM 1459 C CA . ARG A 1 185 ? 14.466 7.742 0.856 1.00 81.88 185 ARG A CA 1
ATOM 1460 C C . ARG A 1 185 ? 14.383 7.669 -0.669 1.00 81.88 185 ARG A C 1
ATOM 1462 O O . ARG A 1 185 ? 13.878 6.688 -1.201 1.00 81.88 185 ARG A O 1
ATOM 1469 N N . ASN A 1 186 ? 14.950 8.653 -1.367 1.00 76.75 186 ASN A N 1
ATOM 1470 C CA . ASN A 1 186 ? 14.921 8.787 -2.831 1.00 76.75 186 ASN A CA 1
ATOM 1471 C C . ASN A 1 186 ? 15.110 7.479 -3.622 1.00 76.75 186 ASN A C 1
ATOM 1473 O O . ASN A 1 186 ? 14.478 7.313 -4.658 1.00 76.75 186 ASN A O 1
ATOM 1477 N N . HIS A 1 187 ? 15.965 6.563 -3.152 1.00 77.06 187 HIS A N 1
ATOM 1478 C CA . HIS A 1 187 ? 16.283 5.314 -3.857 1.00 77.06 187 HIS A CA 1
ATOM 1479 C C . HIS A 1 187 ? 16.170 4.058 -2.988 1.00 77.06 187 HIS A C 1
ATOM 1481 O O . HIS A 1 187 ? 16.551 2.977 -3.427 1.00 77.06 187 HIS A O 1
ATOM 1487 N N . THR A 1 188 ? 15.693 4.179 -1.748 1.00 79.69 188 THR A N 1
ATOM 1488 C CA . THR A 1 188 ? 15.595 3.039 -0.831 1.00 79.69 188 THR A CA 1
ATOM 1489 C C . THR A 1 188 ? 14.282 3.077 -0.081 1.00 79.69 188 THR A C 1
ATOM 1491 O O . THR A 1 188 ? 13.906 4.109 0.478 1.00 79.69 188 THR A O 1
ATOM 1494 N N . HIS A 1 189 ? 13.629 1.925 -0.033 1.00 85.06 189 HIS A N 1
ATOM 1495 C CA . HIS A 1 189 ? 12.396 1.715 0.695 1.00 85.06 189 HIS A CA 1
ATOM 1496 C C . HIS A 1 189 ? 12.552 0.469 1.561 1.00 85.06 189 HIS A C 1
ATOM 1498 O O . HIS A 1 189 ? 12.899 -0.594 1.048 1.00 85.06 189 HIS A O 1
ATOM 1504 N N . PHE A 1 190 ? 12.314 0.616 2.861 1.00 86.00 190 PHE A N 1
ATOM 1505 C CA . PHE A 1 190 ? 12.329 -0.490 3.807 1.00 86.00 190 PHE A CA 1
ATOM 1506 C C . PHE A 1 190 ? 10.967 -0.620 4.465 1.00 86.00 190 PHE A C 1
ATOM 1508 O O . PHE A 1 190 ? 10.389 0.382 4.885 1.00 86.00 190 PHE A O 1
ATOM 1515 N N . VAL A 1 191 ? 10.506 -1.859 4.597 1.00 85.88 191 VAL A N 1
ATOM 1516 C CA . VAL A 1 191 ? 9.301 -2.211 5.343 1.00 85.88 191 VAL A CA 1
ATOM 1517 C C . VAL A 1 191 ? 9.715 -3.147 6.464 1.00 85.88 191 VAL A C 1
ATOM 1519 O O . VAL A 1 191 ? 10.388 -4.146 6.214 1.00 85.88 191 VAL A O 1
ATOM 1522 N N . PHE A 1 192 ? 9.319 -2.824 7.689 1.00 86.31 192 PHE A N 1
ATOM 1523 C CA . PHE A 1 192 ? 9.574 -3.651 8.868 1.00 86.31 192 PHE A CA 1
ATOM 1524 C C . PHE A 1 192 ? 8.270 -3.934 9.593 1.00 86.31 192 PHE A C 1
ATOM 1526 O O . PHE A 1 192 ? 7.343 -3.132 9.528 1.00 86.31 192 PHE A O 1
ATOM 1533 N N . LEU A 1 193 ? 8.211 -5.047 10.322 1.00 85.19 193 LEU A N 1
ATOM 1534 C CA . LEU A 1 193 ? 7.127 -5.289 11.269 1.00 85.19 193 LEU A CA 1
ATOM 1535 C C . LEU A 1 193 ? 7.212 -4.275 12.417 1.00 85.19 193 LEU A C 1
ATOM 1537 O O . LEU A 1 193 ? 8.306 -3.984 12.908 1.00 85.19 193 LEU A O 1
ATOM 1541 N N . VAL A 1 194 ? 6.065 -3.762 12.871 1.00 84.50 194 VAL A N 1
ATOM 1542 C CA . VAL A 1 194 ? 6.006 -2.783 13.975 1.00 84.50 194 VAL A CA 1
ATOM 1543 C C . VAL A 1 194 ? 6.697 -3.314 15.232 1.00 84.50 194 VAL A C 1
ATOM 1545 O O . VAL A 1 194 ? 7.505 -2.601 15.828 1.00 84.50 194 VAL A O 1
ATOM 1548 N N . PHE A 1 195 ? 6.442 -4.573 15.611 1.00 78.25 195 PHE A N 1
ATOM 1549 C CA . PHE A 1 195 ? 7.035 -5.155 16.821 1.00 78.25 195 PHE A CA 1
ATOM 1550 C C . PHE A 1 195 ? 8.566 -5.176 16.758 1.00 78.25 195 PHE A C 1
ATOM 1552 O O . PHE A 1 195 ? 9.221 -4.871 17.750 1.00 78.25 195 PHE A O 1
ATOM 1559 N N . THR A 1 196 ? 9.143 -5.434 15.578 1.00 72.69 196 THR A N 1
ATOM 1560 C CA . THR A 1 196 ? 10.597 -5.441 15.395 1.00 72.69 196 THR A CA 1
ATOM 1561 C C . THR A 1 196 ? 11.193 -4.078 15.722 1.00 72.69 196 THR A C 1
ATOM 1563 O O . THR A 1 196 ? 12.263 -4.013 16.317 1.00 72.69 196 THR A O 1
ATOM 1566 N N . VAL A 1 197 ? 10.507 -2.982 15.389 1.00 72.19 197 VAL A N 1
ATOM 1567 C CA . VAL A 1 197 ? 10.972 -1.618 15.686 1.00 72.19 197 VAL A CA 1
ATOM 1568 C C . VAL A 1 197 ? 10.790 -1.254 17.159 1.00 72.19 197 VAL A C 1
ATOM 1570 O O . VAL A 1 197 ? 11.648 -0.588 17.735 1.00 72.19 197 VAL A O 1
ATOM 1573 N N . LEU A 1 198 ? 9.714 -1.718 17.794 1.00 72.31 198 LEU A N 1
ATOM 1574 C CA . LEU A 1 198 ? 9.474 -1.484 19.220 1.00 72.31 198 LEU A CA 1
ATOM 1575 C C . LEU A 1 198 ? 10.476 -2.233 20.116 1.00 72.31 198 LEU A C 1
ATOM 1577 O O . LEU A 1 198 ? 10.938 -1.680 21.113 1.00 72.31 198 LEU A O 1
ATOM 1581 N N . GLU A 1 199 ? 10.853 -3.463 19.760 1.00 70.62 199 GLU A N 1
ATOM 1582 C CA . GLU A 1 199 ? 11.785 -4.282 20.550 1.00 70.62 199 GLU A CA 1
ATOM 1583 C C . GLU A 1 199 ? 13.248 -3.855 20.409 1.00 70.62 199 GLU A C 1
ATOM 1585 O O . GLU A 1 199 ? 14.052 -4.014 21.330 1.00 70.62 199 GLU A O 1
ATOM 1590 N N . SER A 1 200 ? 13.619 -3.294 19.262 1.00 59.31 200 SER A N 1
ATOM 1591 C CA . SER A 1 200 ? 15.021 -3.117 18.884 1.00 59.31 200 SER A CA 1
ATOM 1592 C C . SER A 1 200 ? 15.727 -1.920 19.536 1.00 59.31 200 SER A C 1
ATOM 1594 O O . SER A 1 200 ? 16.861 -1.614 19.173 1.00 59.31 200 SER A O 1
ATOM 1596 N N . LYS A 1 201 ? 15.113 -1.263 20.534 1.00 52.50 201 LYS A N 1
ATOM 1597 C CA . LYS A 1 201 ? 15.667 -0.080 21.230 1.00 52.50 201 LYS A CA 1
ATOM 1598 C C . LYS A 1 201 ? 16.281 0.940 20.253 1.00 52.50 201 LYS A C 1
ATOM 1600 O O . LYS A 1 201 ? 17.322 1.529 20.536 1.00 52.50 201 LYS A O 1
ATOM 1605 N N . PHE A 1 202 ? 15.652 1.155 19.090 1.00 48.94 202 PHE A N 1
ATOM 1606 C CA . PHE A 1 202 ? 16.034 2.231 18.159 1.00 48.94 202 PHE A CA 1
ATOM 1607 C C . PHE A 1 202 ? 15.751 3.634 18.736 1.00 48.94 202 PHE A C 1
ATOM 1609 O O . PHE A 1 202 ? 16.041 4.629 18.073 1.00 48.94 202 PHE A O 1
ATOM 1616 N N . PHE A 1 203 ? 15.225 3.695 19.965 1.00 45.84 203 PHE A N 1
ATOM 1617 C CA . PHE A 1 203 ? 14.855 4.880 20.730 1.00 45.84 203 PHE A CA 1
ATOM 1618 C C . PHE A 1 203 ? 15.783 5.062 21.936 1.00 45.84 203 PHE A C 1
ATOM 1620 O O . PHE A 1 203 ? 15.983 4.074 22.683 1.00 45.84 203 PHE A O 1
#

InterPro domains:
  IPR031161 Peptidase family M60 domain [PS51723] (62-203)

Organism: Spiroplasma citri (NCBI:txid2133)

Secondary structure (DSSP, 8-state):
-HHHHHHTT------SS-------------------------PPP--HHHHHHHTT-SSPPP-EEEEEEEE-TT--EEEEE---S-S-EEEEE-SS-BGGGTB--SS--EEEEE--SSEEEE--SS-EEEEEE-TT-----EEEEEESSGGGEEEPPEEETTTS-HHHHHHHHHH---SEEEEEETTEEEEEEHHHHHHTT--

Solvent-accessible surface area (backbone atoms only — not comparable to full-atom values): 12544 Å² total; per-residue (Å²): 126,69,62,65,64,52,52,74,74,60,74,72,79,86,60,98,73,78,93,78,80,80,77,82,75,82,76,84,68,89,73,83,73,80,75,73,86,72,74,84,70,83,72,66,86,60,40,40,67,56,47,18,61,77,67,73,49,95,62,63,59,87,50,63,42,83,66,51,36,34,39,44,44,78,40,48,33,46,39,31,39,63,60,87,74,60,97,34,27,40,32,36,21,52,95,69,77,39,71,98,58,68,33,74,47,96,87,66,42,62,50,77,44,78,44,84,45,44,63,34,78,48,62,40,89,52,35,24,40,38,26,39,42,41,57,71,72,64,90,63,46,78,76,47,76,49,52,85,40,81,88,35,65,35,66,31,42,60,45,32,81,99,72,49,58,65,70,60,44,51,54,39,61,78,69,48,91,34,70,40,33,36,40,43,53,100,89,48,78,48,77,44,50,39,67,60,57,69,70,63,63,81,114

Foldseek 3Di:
DPQLVVVVVPPPPPDPDDDDPPPPPPPPPPPPPPPPPPDPPPPAQAFQVRVCVVVVHPDGADLWAAQQKKFAAFWKKKWFKDDPQDFKWKKFFDQDDDVVQVQHDNPPRIDTGTDRDRIDIDHHRGIGGITIRDSNPDPMHTPDMDIPDPVRMWGALEAEPPPDDPVVSVVCLVPGPDQWHWYDDPRDIDIDGSVCVVPVPSD

Radius of gyration: 19.99 Å; Cα contacts (8 Å, |Δi|>4): 301; chains: 1; bounding box: 61×35×47 Å

pLDDT: mean 74.47, std 22.34, range [25.45, 96.69]

Sequence (203 aa):
MKKLLAYLGTVAIVGSGIPSVVAVSSYHKNINVKSIKNNIQNFGIVTAGEARFRENRWFDHSELKPTGYFLRAGFSYKITVNTNNIPVAFVIGQWGTYADLGINDEYSQFTKYGITGEITLITPHKSGMLYIADNNQTSLKILNITSNNPWGIIKVPTFKINETNENEFIRLVQTTDSPFVEFCRNHTHFVFLVFTVLESKFF

Nearest PDB structures (foldseek):
  5ev7-assembly1_A  TM=8.110E-01  e=4.890E-07  Bacillus anthracis str. Ames
  4fca-assembly1_A  TM=8.225E-01  e=1.046E-06  Bacillus anthracis str. Ames
  5kd8-assembly1_A  TM=7.155E-01  e=1.544E-05  Bacteroides thetaiotaomicron VPI-5482
  7yx8-assembly2_B  TM=6.395E-01  e=2.193E-05  Akkermansia muciniphila
  5kd2-assembly1_A  TM=6.770E-01  e=1.065E-04  Bacteroides thetaiotaomicron VPI-5482

Mean predicted aligned error: 12.68 Å